Protein AF-0000000075184780 (afdb_homodimer)

Solvent-accessible surface area (backbone atoms only — not comparable to full-atom values): 13610 Å² total; per-residue (Å²): 100,58,64,62,33,75,30,38,18,46,69,30,34,37,64,85,72,44,76,43,52,29,35,47,16,46,56,30,36,34,26,33,31,10,42,66,50,37,52,75,63,69,53,70,56,42,62,86,47,61,51,78,43,72,46,72,62,62,47,76,45,63,36,59,11,31,25,68,64,43,41,35,36,48,92,92,40,76,44,53,41,35,32,33,25,22,79,58,39,51,88,39,34,40,41,6,28,26,53,33,27,58,19,38,23,36,39,40,33,33,76,86,66,52,39,36,36,32,38,35,35,81,85,80,66,49,70,47,80,42,76,48,42,82,39,133,98,56,67,61,33,76,30,40,18,46,69,29,34,36,64,86,73,44,74,42,51,29,34,47,16,45,57,29,35,34,26,36,32,10,42,66,50,36,52,74,62,69,54,70,57,42,62,85,48,62,52,79,44,70,46,72,62,61,47,75,46,64,35,57,11,32,25,70,65,42,43,34,35,50,93,92,40,74,45,53,40,35,32,33,26,24,78,59,38,51,88,39,34,40,41,6,27,26,54,34,28,57,21,38,23,34,38,41,32,32,75,87,65,51,42,38,38,32,38,36,34,79,86,79,68,49,72,46,79,41,76,47,42,82,40,133

Organism: Armillaria gallica (NCBI:txid47427)

Structure (mmCIF, N/CA/C/O backbone):
data_AF-0000000075184780-model_v1
#
loop_
_entity.id
_entity.type
_entity.pdbx_description
1 polymer 'Aspartic peptidase DDI1-type domain-containing protein'
#
loop_
_atom_site.group_PDB
_atom_site.id
_atom_site.type_symbol
_atom_site.label_atom_id
_atom_site.label_alt_id
_atom_site.label_comp_id
_atom_site.label_asym_id
_atom_site.label_entity_id
_atom_site.label_seq_id
_atom_site.pdbx_PDB_ins_code
_atom_site.Cartn_x
_atom_site.Cartn_y
_atom_site.Cartn_z
_atom_site.occupancy
_atom_site.B_iso_or_equiv
_atom_site.auth_seq_id
_atom_site.auth_comp_id
_atom_site.auth_asym_id
_atom_site.auth_atom_id
_atom_site.pdbx_PDB_model_num
ATOM 1 N N . ALA A 1 1 ? 0.605 8.547 17.688 1 83.88 1 ALA A N 1
ATOM 2 C CA . ALA A 1 1 ? 0.694 7.594 16.578 1 83.88 1 ALA A CA 1
ATOM 3 C C . ALA A 1 1 ? 2.1 7.012 16.469 1 83.88 1 ALA A C 1
ATOM 5 O O . ALA A 1 1 ? 3.09 7.715 16.688 1 83.88 1 ALA A O 1
ATOM 6 N N . PRO A 1 2 ? 2.162 5.711 16.219 1 92.31 2 PRO A N 1
ATOM 7 C CA . PRO A 1 2 ? 3.502 5.156 16.016 1 92.31 2 PRO A CA 1
ATOM 8 C C . PRO A 1 2 ? 4.223 5.789 14.82 1 92.31 2 PRO A C 1
ATOM 10 O O . PRO A 1 2 ? 3.578 6.305 13.906 1 92.31 2 PRO A O 1
ATOM 1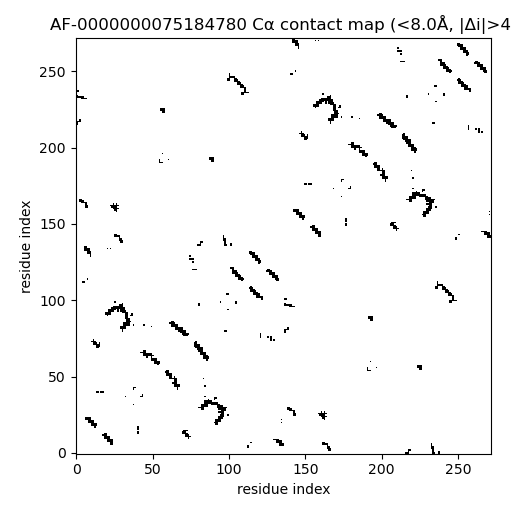3 N N . GLU A 1 3 ? 5.512 5.766 14.859 1 96.38 3 GLU A N 1
ATOM 14 C CA . GLU A 1 3 ? 6.328 6.352 13.797 1 96.38 3 GLU A CA 1
ATOM 15 C C . GLU A 1 3 ? 6.523 5.367 12.648 1 96.38 3 GLU A C 1
ATOM 17 O O . GLU A 1 3 ? 6.785 5.773 11.516 1 96.38 3 GLU A O 1
ATOM 22 N N . SER A 1 4 ? 6.512 4.105 12.992 1 97 4 SER A N 1
ATOM 23 C CA . SER A 1 4 ? 6.699 3.023 12.031 1 97 4 SER A CA 1
ATOM 24 C C . SER A 1 4 ? 5.988 1.753 12.492 1 97 4 SER A C 1
ATOM 26 O O . SER A 1 4 ? 5.941 1.458 13.688 1 97 4 SER A O 1
ATOM 28 N N . VAL A 1 5 ? 5.379 1.132 11.531 1 97.5 5 VAL A N 1
ATOM 29 C CA . VAL A 1 5 ? 4.652 -0.105 11.805 1 97.5 5 VAL A CA 1
ATOM 30 C C . VAL A 1 5 ? 4.977 -1.139 10.727 1 97.5 5 VAL A C 1
ATOM 32 O O . VAL A 1 5 ? 5.137 -0.792 9.555 1 97.5 5 VAL A O 1
ATOM 35 N N . LEU A 1 6 ? 5.02 -2.418 11.141 1 96.88 6 LEU A N 1
ATOM 36 C CA . LEU A 1 6 ? 5.328 -3.49 10.203 1 96.88 6 LEU A CA 1
ATOM 37 C C . LEU A 1 6 ? 4.258 -3.592 9.125 1 96.88 6 LEU A C 1
ATOM 39 O O . LEU A 1 6 ? 3.068 -3.445 9.406 1 96.88 6 LEU A O 1
ATOM 43 N N . ILE A 1 7 ? 4.73 -3.934 7.969 1 97.69 7 ILE A N 1
ATOM 44 C CA . ILE A 1 7 ? 3.801 -4.242 6.887 1 97.69 7 ILE A CA 1
ATOM 45 C C . ILE A 1 7 ? 3.244 -5.652 7.066 1 97.69 7 ILE A C 1
ATOM 47 O O . ILE A 1 7 ? 3.678 -6.387 7.957 1 97.69 7 ILE A O 1
ATOM 51 N N . ARG A 1 8 ? 2.301 -5.977 6.234 1 98.75 8 ARG A N 1
ATOM 52 C CA . ARG A 1 8 ? 1.602 -7.246 6.414 1 98.75 8 ARG A CA 1
ATOM 53 C C . ARG A 1 8 ? 1.694 -8.102 5.16 1 98.75 8 ARG A C 1
ATOM 55 O O . ARG A 1 8 ? 1.808 -7.578 4.051 1 98.75 8 ARG A O 1
ATOM 62 N N . ALA A 1 9 ? 1.604 -9.398 5.383 1 98.69 9 ALA A N 1
ATOM 63 C CA . ALA A 1 9 ? 1.813 -10.336 4.285 1 98.69 9 ALA A CA 1
ATOM 64 C C . ALA A 1 9 ? 0.895 -11.547 4.418 1 98.69 9 ALA A C 1
ATOM 66 O O . ALA A 1 9 ? 0.355 -11.812 5.492 1 98.69 9 ALA A O 1
ATOM 67 N N . ILE A 1 10 ? 0.712 -12.164 3.285 1 98.69 10 ILE A N 1
ATOM 68 C CA . ILE A 1 10 ? 0.151 -13.508 3.232 1 98.69 10 ILE A CA 1
ATOM 69 C C . ILE A 1 10 ? 1.113 -14.445 2.5 1 98.69 10 ILE A C 1
ATOM 71 O O . ILE A 1 10 ? 2.068 -13.984 1.868 1 98.69 10 ILE A O 1
ATOM 75 N N . HIS A 1 11 ? 0.86 -15.773 2.678 1 98.38 11 HIS A N 1
ATOM 76 C CA . HIS A 1 11 ? 1.774 -16.766 2.117 1 98.38 11 HIS A CA 1
ATOM 77 C C . HIS A 1 11 ? 1.034 -17.75 1.229 1 98.38 11 HIS A C 1
ATOM 79 O O . HIS A 1 11 ? 0.829 -18.906 1.614 1 98.38 11 HIS A O 1
ATOM 85 N N . PRO A 1 12 ? 0.752 -17.375 0.07 1 98.5 12 PRO A N 1
ATOM 86 C CA . PRO A 1 12 ? 0.127 -18.312 -0.866 1 98.5 12 PRO A CA 1
ATOM 87 C C . PRO A 1 12 ? 1.116 -19.328 -1.436 1 98.5 12 PRO A C 1
ATOM 89 O O . PRO A 1 12 ? 2.33 -19.141 -1.318 1 98.5 12 PRO A O 1
ATOM 92 N N . ILE A 1 13 ? 0.525 -20.406 -2.008 1 98.38 13 ILE A N 1
ATOM 93 C CA . ILE A 1 13 ? 1.297 -21.266 -2.891 1 98.38 13 ILE A CA 1
ATOM 94 C C . ILE A 1 13 ? 1.252 -20.719 -4.316 1 98.38 13 ILE A C 1
ATOM 96 O O . ILE A 1 13 ? 0.172 -20.5 -4.867 1 98.38 13 ILE A O 1
ATOM 100 N N . VAL A 1 14 ? 2.436 -20.516 -4.867 1 98.62 14 VAL A N 1
ATOM 101 C CA . VAL A 1 14 ? 2.531 -19.922 -6.195 1 98.62 14 VAL A CA 1
ATOM 102 C C . VAL A 1 14 ? 2.975 -20.984 -7.207 1 98.62 14 VAL A C 1
ATOM 104 O O . VAL A 1 14 ? 3.924 -21.719 -6.957 1 98.62 14 VAL A O 1
ATOM 107 N N . ASN A 1 15 ? 2.266 -20.984 -8.305 1 97.81 15 ASN A N 1
ATOM 108 C CA . ASN A 1 15 ? 2.545 -21.906 -9.391 1 97.81 15 ASN A CA 1
ATOM 109 C C . ASN A 1 15 ? 2.588 -23.359 -8.898 1 97.81 15 ASN A C 1
ATOM 111 O O . ASN A 1 15 ? 3.404 -24.156 -9.375 1 97.81 15 ASN A O 1
ATOM 115 N N . ASP A 1 16 ? 1.825 -23.625 -7.953 1 94.69 16 ASP A N 1
ATOM 116 C CA . ASP A 1 16 ? 1.697 -24.969 -7.383 1 94.69 16 ASP A CA 1
ATOM 117 C C . ASP A 1 16 ? 3.047 -25.484 -6.895 1 94.69 16 ASP A C 1
ATOM 119 O O . ASP A 1 16 ? 3.332 -26.672 -7 1 94.69 16 ASP A O 1
ATOM 123 N N . GLN A 1 17 ? 3.934 -24.656 -6.473 1 91.69 17 GLN A N 1
ATOM 124 C CA . GLN A 1 17 ? 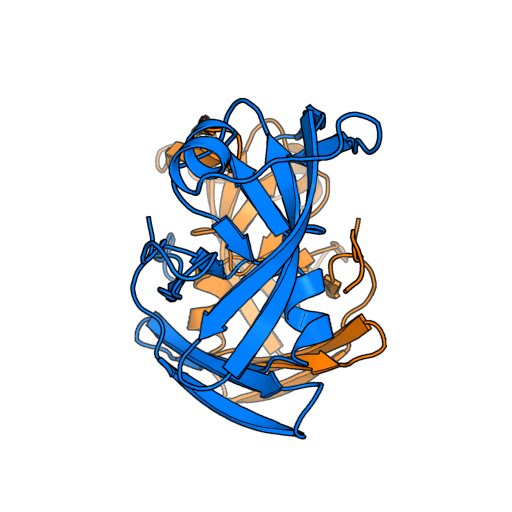5.281 -25.109 -6.145 1 91.69 17 GLN A CA 1
ATOM 125 C C . GLN A 1 17 ? 5.703 -24.625 -4.758 1 91.69 17 GLN A C 1
ATOM 127 O O . GLN A 1 17 ? 5.93 -25.422 -3.854 1 91.69 17 GLN A O 1
ATOM 132 N N . PHE A 1 18 ? 5.828 -23.312 -4.562 1 94.94 18 PHE A N 1
ATOM 133 C CA . PHE A 1 18 ? 6.438 -22.781 -3.346 1 94.94 18 PHE A CA 1
ATOM 134 C C . PHE A 1 18 ? 5.496 -21.812 -2.641 1 94.94 18 PHE A C 1
ATOM 136 O O . PHE A 1 18 ? 4.711 -21.125 -3.291 1 94.94 18 PHE A O 1
ATOM 143 N N . LYS A 1 19 ? 5.605 -21.891 -1.359 1 97.25 19 LYS A N 1
ATOM 144 C CA . LYS A 1 19 ? 5.027 -20.812 -0.561 1 97.25 19 LYS A CA 1
ATOM 145 C C . LYS A 1 19 ? 5.883 -19.547 -0.642 1 97.25 19 LYS A C 1
ATOM 147 O O . LYS A 1 19 ? 7.078 -19.578 -0.357 1 97.25 19 LYS A O 1
ATOM 152 N N . VAL A 1 20 ? 5.324 -18.438 -1.111 1 98 20 VAL A N 1
ATOM 153 C CA . VAL A 1 20 ? 6.051 -17.188 -1.291 1 98 20 VAL A CA 1
ATOM 154 C C . VAL A 1 20 ? 5.422 -16.094 -0.429 1 98 20 VAL A C 1
ATOM 156 O O . VAL A 1 20 ? 4.195 -16.016 -0.317 1 98 20 VAL A O 1
ATOM 159 N N . GLU A 1 21 ? 6.23 -15.32 0.221 1 98.12 21 GLU A N 1
ATOM 160 C CA . GLU A 1 21 ? 5.699 -14.172 0.941 1 98.12 21 GLU A CA 1
ATOM 161 C C . GLU A 1 21 ? 5.168 -13.109 -0.024 1 98.12 21 GLU A C 1
ATOM 163 O O . GLU A 1 21 ? 5.891 -12.664 -0.915 1 98.12 21 GLU A O 1
ATOM 168 N N . CYS A 1 22 ? 3.947 -12.742 0.185 1 98.69 22 CYS A N 1
ATOM 169 C CA . CYS A 1 22 ? 3.314 -11.695 -0.602 1 98.69 22 CYS A CA 1
ATOM 170 C C . CYS A 1 22 ? 2.914 -10.516 0.282 1 98.69 22 CYS A C 1
ATOM 172 O O . CYS A 1 22 ? 2.143 -10.68 1.229 1 98.69 22 CYS A O 1
ATOM 174 N N . ILE A 1 23 ? 3.395 -9.375 -0.068 1 98.38 23 ILE A N 1
ATOM 175 C CA . ILE A 1 23 ? 3.129 -8.164 0.702 1 98.38 23 ILE A CA 1
ATOM 176 C C . ILE A 1 23 ? 1.847 -7.508 0.198 1 98.38 23 ILE A C 1
ATOM 178 O O . ILE A 1 23 ? 1.666 -7.328 -1.009 1 98.38 23 ILE A O 1
ATOM 182 N N . ILE A 1 24 ? 0.959 -7.172 1.121 1 98.56 24 ILE A N 1
ATOM 183 C CA . ILE A 1 24 ? -0.231 -6.402 0.777 1 98.56 24 ILE A CA 1
ATOM 184 C C . ILE A 1 24 ? 0.151 -4.945 0.524 1 98.56 24 ILE A C 1
ATOM 186 O O . ILE A 1 24 ? 0.66 -4.266 1.418 1 98.56 24 ILE A O 1
ATOM 190 N N . ASP A 1 25 ? -0.119 -4.488 -0.692 1 97.62 25 ASP A N 1
ATOM 191 C CA . ASP A 1 25 ? 0.377 -3.164 -1.051 1 97.62 25 ASP A CA 1
ATOM 192 C C . ASP A 1 25 ? -0.635 -2.412 -1.912 1 97.62 25 ASP A C 1
ATOM 194 O O . ASP A 1 25 ? -0.52 -2.391 -3.139 1 97.62 25 ASP A O 1
ATOM 198 N N . SER A 1 26 ? -1.463 -1.609 -1.271 1 97.5 26 SER A N 1
ATOM 199 C CA . SER A 1 26 ? -2.447 -0.826 -2.01 1 97.5 26 SER A CA 1
ATOM 200 C C . SER A 1 26 ? -1.804 0.389 -2.67 1 97.5 26 SER A C 1
ATOM 202 O O . SER A 1 26 ? -2.438 1.072 -3.477 1 97.5 26 SER A O 1
ATOM 204 N N . GLY A 1 27 ? -0.574 0.654 -2.418 1 96.88 27 GLY A N 1
ATOM 205 C CA . GLY A 1 27 ? 0.138 1.763 -3.033 1 96.88 27 GLY A CA 1
ATOM 206 C C . GLY A 1 27 ? 0.819 1.387 -4.336 1 96.88 27 GLY A C 1
ATOM 207 O O . GLY A 1 27 ? 1.437 2.232 -4.984 1 96.88 27 GLY A O 1
ATOM 208 N N . SER A 1 28 ? 0.719 0.211 -4.691 1 96.88 28 SER A N 1
ATOM 209 C CA . SER A 1 28 ? 1.319 -0.247 -5.938 1 96.88 28 SER A CA 1
ATOM 210 C C . SER A 1 28 ? 0.268 -0.403 -7.031 1 96.88 28 SER A C 1
ATOM 212 O O . SER A 1 28 ? -0.74 -1.086 -6.84 1 96.88 28 SER A O 1
ATOM 214 N N . GLN A 1 29 ? 0.588 0.127 -8.172 1 97.56 29 GLN A N 1
ATOM 215 C CA . GLN A 1 29 ? -0.307 0.059 -9.32 1 97.56 29 GLN A CA 1
ATOM 216 C C . GLN A 1 29 ? -0.268 -1.321 -9.969 1 97.56 29 GLN A C 1
ATOM 218 O O . GLN A 1 29 ? -1.07 -1.62 -10.852 1 97.56 29 GLN A O 1
ATOM 223 N N . ILE A 1 30 ? 0.648 -2.127 -9.57 1 98.12 30 ILE A N 1
ATOM 224 C CA . ILE A 1 30 ? 0.884 -3.406 -10.234 1 98.12 30 ILE A CA 1
ATOM 225 C C . ILE A 1 30 ? 1.113 -4.496 -9.188 1 98.12 30 ILE A C 1
ATOM 227 O O . ILE A 1 30 ? 1.284 -4.199 -8.008 1 98.12 30 ILE A O 1
ATOM 231 N N . VAL A 1 31 ? 1.038 -5.734 -9.633 1 98.56 31 VAL A N 1
ATOM 232 C CA . VAL A 1 31 ? 1.639 -6.867 -8.938 1 98.56 31 VAL A CA 1
ATOM 233 C C . VAL A 1 31 ? 3.033 -7.137 -9.492 1 98.56 31 VAL A C 1
ATOM 235 O O . VAL A 1 31 ? 3.236 -7.125 -10.711 1 98.56 31 VAL A O 1
ATOM 238 N N . SER A 1 32 ? 3.994 -7.371 -8.609 1 98.38 32 SER A N 1
ATOM 239 C CA . SER A 1 32 ? 5.355 -7.465 -9.117 1 98.38 32 SER A CA 1
ATOM 240 C C . SER A 1 32 ? 6.188 -8.453 -8.305 1 98.38 32 SER A C 1
ATOM 242 O O . SER A 1 32 ? 5.836 -8.773 -7.168 1 98.38 32 SER A O 1
ATOM 244 N N . MET A 1 33 ? 7.207 -8.898 -8.938 1 98.38 33 MET A N 1
ATOM 245 C CA . MET A 1 33 ? 8.211 -9.75 -8.297 1 98.38 33 MET A CA 1
ATOM 246 C C . MET A 1 33 ? 9.578 -9.547 -8.922 1 98.38 33 MET A C 1
ATOM 248 O O . MET A 1 33 ? 9.695 -8.961 -10 1 98.38 33 MET A O 1
ATOM 252 N N . SER A 1 34 ? 10.555 -10.094 -8.211 1 97.81 34 SER A N 1
ATOM 253 C CA . SER A 1 34 ? 11.906 -10.047 -8.758 1 97.81 34 SER A CA 1
ATOM 254 C C . SER A 1 34 ? 12.125 -11.125 -9.812 1 97.81 34 SER A C 1
ATOM 256 O O . SER A 1 34 ? 11.43 -12.141 -9.812 1 97.81 34 SER A O 1
ATOM 258 N N . GLU A 1 35 ? 13.133 -10.875 -10.656 1 98.06 35 GLU A N 1
ATOM 259 C CA . GLU A 1 35 ? 13.523 -11.898 -11.625 1 98.06 35 GLU A CA 1
ATOM 260 C C . GLU A 1 35 ? 13.984 -13.172 -10.93 1 98.06 35 GLU A C 1
ATOM 262 O O . GLU A 1 35 ? 13.695 -14.281 -11.406 1 98.06 35 GLU A O 1
ATOM 267 N N . ALA A 1 36 ? 14.703 -13.008 -9.828 1 97.31 36 ALA A N 1
ATOM 268 C CA . ALA A 1 36 ? 15.156 -14.164 -9.062 1 97.31 36 ALA A CA 1
ATOM 269 C C . ALA A 1 36 ? 13.977 -15.008 -8.586 1 97.31 36 ALA A C 1
ATOM 271 O O . ALA A 1 36 ? 13.992 -16.234 -8.719 1 97.31 36 ALA A O 1
ATOM 272 N N . THR A 1 37 ? 12.984 -14.391 -8.062 1 97.19 37 THR A N 1
ATOM 273 C CA . THR A 1 37 ? 11.781 -15.086 -7.621 1 97.19 37 THR A CA 1
ATOM 274 C C . THR A 1 37 ? 11.078 -15.766 -8.797 1 97.19 37 THR A C 1
ATOM 276 O O . THR A 1 37 ? 10.648 -16.906 -8.695 1 97.19 37 THR A O 1
ATOM 279 N N . CYS A 1 38 ? 10.984 -15.062 -9.906 1 98.19 38 CYS A N 1
ATOM 280 C CA . CYS A 1 38 ? 10.383 -15.609 -11.117 1 98.19 38 CYS A CA 1
ATOM 281 C C . CYS A 1 38 ? 11.078 -16.891 -11.547 1 98.19 38 CYS A C 1
ATOM 283 O O . CYS A 1 38 ? 10.422 -17.891 -11.852 1 98.19 38 CYS A O 1
ATOM 285 N N . HIS A 1 39 ? 12.352 -16.844 -11.523 1 97.38 39 HIS A N 1
ATOM 286 C CA . HIS A 1 39 ? 13.148 -18 -11.898 1 97.38 39 HIS A CA 1
ATOM 287 C C . HIS A 1 39 ? 12.961 -19.141 -10.906 1 97.38 39 HIS A C 1
ATOM 289 O O . HIS A 1 39 ? 12.82 -20.297 -11.305 1 97.38 39 HIS A O 1
ATOM 295 N N . GLN A 1 40 ? 13.023 -18.828 -9.688 1 97 40 GLN A N 1
ATOM 296 C CA . GLN A 1 40 ? 12.844 -19.844 -8.648 1 97 40 GLN A CA 1
ATOM 297 C C . GLN A 1 40 ? 11.508 -20.562 -8.805 1 97 40 GLN A C 1
ATOM 299 O O . GLN A 1 40 ? 11.406 -21.766 -8.531 1 97 40 GLN A O 1
ATOM 304 N N . LEU A 1 41 ? 10.531 -19.844 -9.266 1 97.5 41 LEU A N 1
ATOM 305 C CA . LEU A 1 41 ? 9.18 -20.391 -9.406 1 97.5 41 LEU A CA 1
ATOM 306 C C . LEU A 1 41 ? 9.039 -21.141 -10.734 1 97.5 41 LEU A C 1
ATOM 308 O O . LEU A 1 41 ? 7.992 -21.719 -11.008 1 97.5 41 LEU A O 1
ATOM 312 N N . GLY A 1 42 ? 10.016 -21.031 -11.57 1 97.44 42 GLY A N 1
ATOM 313 C CA . GLY A 1 42 ? 9.969 -21.703 -12.859 1 97.44 42 GLY A CA 1
ATOM 314 C C . GLY A 1 42 ? 9.023 -21.031 -13.844 1 97.44 42 GLY A C 1
ATOM 315 O O . GLY A 1 42 ? 8.391 -21.703 -14.664 1 97.44 42 GLY A O 1
ATOM 316 N N . LEU A 1 43 ? 8.906 -19.797 -13.758 1 98.12 43 LEU A N 1
ATOM 317 C CA . LEU A 1 43 ? 7.992 -19.062 -14.617 1 98.12 43 LEU A CA 1
ATOM 318 C C . LEU A 1 43 ? 8.742 -18.422 -15.781 1 98.12 43 LEU A C 1
ATOM 320 O O . LEU A 1 43 ? 9.914 -18.078 -15.648 1 98.12 43 LEU A O 1
ATOM 324 N N . ASP A 1 44 ? 8.062 -18.312 -16.875 1 98.19 44 ASP A N 1
ATOM 325 C CA . ASP A 1 44 ? 8.5 -17.453 -17.969 1 98.19 44 ASP A CA 1
ATOM 326 C C . ASP A 1 44 ? 7.734 -16.125 -17.953 1 98.19 44 ASP A C 1
ATOM 328 O O . ASP A 1 44 ? 6.715 -16 -17.266 1 98.19 44 ASP A O 1
ATOM 332 N N . TYR A 1 45 ? 8.289 -15.203 -18.625 1 98.44 45 TYR A N 1
ATOM 333 C CA . TYR A 1 45 ? 7.57 -13.938 -18.75 1 98.44 45 TYR A CA 1
ATOM 334 C C . TYR A 1 45 ? 7.762 -13.336 -20.125 1 98.44 45 TYR A C 1
ATOM 336 O O . TYR A 1 45 ? 8.781 -13.578 -20.781 1 98.44 45 TYR A O 1
ATOM 344 N N . ASP A 1 46 ? 6.75 -12.68 -20.578 1 98.56 46 ASP A N 1
ATOM 345 C CA . ASP A 1 46 ? 6.719 -11.992 -21.875 1 98.56 46 ASP A CA 1
ATOM 346 C C . ASP A 1 46 ? 7.578 -10.727 -21.844 1 98.56 46 ASP A C 1
ATOM 348 O O . ASP A 1 46 ? 7.152 -9.695 -21.328 1 98.56 46 ASP A O 1
ATOM 352 N N . ARG A 1 47 ? 8.68 -10.742 -22.547 1 98.25 47 ARG A N 1
ATOM 353 C CA . ARG A 1 47 ? 9.633 -9.641 -22.516 1 98.25 47 ARG A CA 1
ATOM 354 C C . ARG A 1 47 ? 9.156 -8.484 -23.391 1 98.25 47 ARG A C 1
ATOM 356 O O . ARG A 1 47 ? 9.68 -7.371 -23.281 1 98.25 47 ARG A O 1
ATOM 363 N N . ALA A 1 48 ? 8.141 -8.719 -24.141 1 98.25 48 ALA A N 1
ATOM 364 C CA . ALA A 1 48 ? 7.621 -7.672 -25.016 1 98.25 48 ALA A CA 1
ATOM 365 C C . ALA A 1 48 ? 6.695 -6.73 -24.25 1 98.25 48 ALA A C 1
ATOM 367 O O . ALA A 1 48 ? 6.402 -5.625 -24.719 1 98.25 48 ALA A O 1
ATOM 368 N N . THR A 1 49 ? 6.234 -7.098 -23.156 1 98.19 49 THR A N 1
ATOM 369 C CA . THR A 1 49 ? 5.324 -6.289 -22.344 1 98.19 49 THR A CA 1
ATOM 370 C C . THR A 1 49 ? 6.043 -5.715 -21.125 1 98.19 49 THR A C 1
ATOM 372 O O . THR A 1 49 ? 6.191 -6.398 -20.109 1 98.19 49 THR A O 1
ATOM 375 N N . THR A 1 50 ? 6.414 -4.473 -21.25 1 98.25 50 THR A N 1
ATOM 376 C CA . THR A 1 50 ? 7.133 -3.805 -20.172 1 98.25 50 THR A CA 1
ATOM 377 C C . THR A 1 50 ? 6.359 -2.584 -19.688 1 98.25 50 THR A C 1
ATOM 379 O O . THR A 1 50 ? 5.406 -2.145 -20.328 1 98.25 50 THR A O 1
ATOM 382 N N . ILE A 1 51 ? 6.73 -2.145 -18.484 1 97.69 51 ILE A N 1
ATOM 383 C CA . ILE A 1 51 ? 6.145 -0.94 -17.906 1 97.69 51 ILE A CA 1
ATOM 384 C C . ILE A 1 51 ? 7.207 -0.175 -17.125 1 97.69 51 ILE A C 1
ATOM 386 O O . ILE A 1 51 ? 8.172 -0.767 -16.641 1 97.69 51 ILE A O 1
ATOM 390 N N . GLU A 1 52 ? 6.988 1.143 -17.078 1 96.25 52 GLU A N 1
ATOM 391 C CA . GLU A 1 52 ? 7.789 1.997 -16.203 1 96.25 52 GLU A CA 1
ATOM 392 C C . GLU A 1 52 ? 7.008 2.398 -14.961 1 96.25 52 GLU A C 1
ATOM 394 O O . GLU A 1 52 ? 5.867 2.865 -15.055 1 96.25 52 GLU A O 1
ATOM 399 N N . MET A 1 53 ? 7.648 2.189 -13.828 1 93.62 53 MET A N 1
ATOM 400 C CA . MET A 1 53 ? 7.023 2.541 -12.562 1 93.62 53 MET A CA 1
ATOM 401 C C . MET A 1 53 ? 7.867 3.553 -11.797 1 93.62 53 MET A C 1
ATOM 403 O O . MET A 1 53 ? 9.102 3.469 -11.797 1 93.62 53 MET A O 1
ATOM 407 N N . GLN A 1 54 ? 7.164 4.457 -11.219 1 90.88 54 GLN A N 1
ATOM 408 C CA . GLN A 1 54 ? 7.824 5.418 -10.344 1 90.88 54 GLN A CA 1
ATOM 409 C C . GLN A 1 54 ? 7.668 5.02 -8.875 1 90.88 54 GLN A C 1
ATOM 411 O O . GLN A 1 54 ? 6.551 4.863 -8.383 1 90.88 54 GLN A O 1
ATOM 416 N N . ALA A 1 55 ? 8.773 4.887 -8.25 1 89.75 55 ALA A N 1
ATOM 417 C CA . ALA A 1 55 ? 8.781 4.551 -6.824 1 89.75 55 ALA A CA 1
ATOM 418 C C . ALA A 1 55 ? 8.508 5.781 -5.969 1 89.75 55 ALA A C 1
ATOM 420 O O . ALA A 1 55 ? 8.492 6.906 -6.473 1 89.75 55 ALA A O 1
ATOM 421 N N . ALA A 1 56 ? 8.305 5.574 -4.719 1 86.62 56 ALA A N 1
ATOM 422 C CA . ALA A 1 56 ? 8.039 6.648 -3.768 1 86.62 56 ALA A CA 1
ATOM 423 C C . ALA A 1 56 ? 9.203 7.625 -3.701 1 86.62 56 ALA A C 1
ATOM 425 O O . ALA A 1 56 ? 9.016 8.805 -3.41 1 86.62 56 ALA A O 1
ATOM 426 N N . ASN A 1 57 ? 10.398 7.078 -4.012 1 86 57 ASN A N 1
ATOM 427 C CA . ASN A 1 57 ? 11.57 7.938 -3.967 1 86 57 ASN A CA 1
ATOM 428 C C . ASN A 1 57 ? 11.828 8.602 -5.316 1 86 57 ASN A C 1
ATOM 430 O O . ASN A 1 57 ? 12.93 9.094 -5.57 1 86 57 ASN A O 1
ATOM 434 N N . ASN A 1 58 ? 10.93 8.453 -6.219 1 88.19 58 ASN A N 1
ATOM 435 C CA . ASN A 1 58 ? 10.906 9.133 -7.508 1 88.19 58 ASN A CA 1
ATOM 436 C C . ASN A 1 58 ? 11.852 8.469 -8.508 1 88.19 58 ASN A C 1
ATOM 438 O O . ASN A 1 58 ? 12.117 9.016 -9.578 1 88.19 58 ASN A O 1
ATOM 442 N N . THR A 1 59 ? 12.32 7.355 -8.148 1 88.81 59 THR A N 1
ATOM 443 C CA . THR A 1 59 ? 13.078 6.59 -9.133 1 88.81 59 THR A CA 1
ATOM 444 C C . THR A 1 59 ? 12.148 5.879 -10.102 1 88.81 59 THR A C 1
ATOM 446 O O . THR A 1 59 ? 11.062 5.43 -9.719 1 88.81 59 THR A O 1
ATOM 449 N N . ILE A 1 60 ? 12.602 5.855 -11.312 1 92.12 60 ILE A N 1
ATOM 450 C CA . ILE A 1 60 ? 11.82 5.168 -12.336 1 92.12 60 ILE A CA 1
ATOM 451 C C . ILE A 1 60 ? 12.453 3.814 -12.648 1 92.12 60 ILE A C 1
ATOM 453 O O . ILE A 1 60 ? 13.656 3.734 -12.922 1 92.12 60 ILE A O 1
ATOM 457 N N . ASN A 1 61 ? 11.664 2.812 -12.555 1 93.5 61 ASN A N 1
ATOM 458 C CA . ASN A 1 61 ? 12.109 1.456 -12.844 1 93.5 61 ASN A CA 1
ATOM 459 C C . ASN A 1 61 ? 11.297 0.828 -13.977 1 93.5 61 ASN A C 1
ATOM 461 O O . ASN A 1 61 ? 10.07 0.967 -14.008 1 93.5 61 ASN A O 1
ATOM 465 N N . ARG A 1 62 ? 12 0.206 -14.906 1 96.62 62 ARG A N 1
ATOM 466 C CA . ARG A 1 62 ? 11.336 -0.499 -16 1 96.62 62 ARG A CA 1
ATOM 467 C C . ARG A 1 62 ? 11.289 -2 -15.734 1 96.62 62 ARG A C 1
ATOM 469 O O . ARG A 1 62 ? 12.297 -2.594 -15.328 1 96.62 62 ARG A O 1
ATOM 476 N N . SER A 1 63 ? 10.156 -2.605 -15.938 1 98.06 63 SER A N 1
ATOM 477 C CA . SER A 1 63 ? 10.062 -4.051 -15.766 1 98.06 63 SER A CA 1
ATOM 478 C C . SER A 1 63 ? 10.781 -4.789 -16.891 1 98.06 63 SER A C 1
ATOM 480 O O . SER A 1 63 ? 10.984 -4.238 -17.969 1 98.06 63 SER A O 1
ATOM 482 N N . LEU A 1 64 ? 11.18 -6.023 -16.641 1 98.56 64 LEU A N 1
ATOM 483 C CA . LEU A 1 64 ? 11.773 -6.906 -17.641 1 98.56 64 LEU A CA 1
ATOM 484 C C . LEU A 1 64 ? 10.695 -7.512 -18.531 1 98.56 64 LEU A C 1
ATOM 486 O O . LEU A 1 64 ? 10.984 -7.91 -19.672 1 98.56 64 LEU A O 1
ATOM 490 N N . GLY A 1 65 ? 9.508 -7.621 -17.953 1 98.75 65 GLY A N 1
ATOM 491 C CA . GLY A 1 65 ? 8.398 -8.234 -18.672 1 98.75 65 GLY A CA 1
ATOM 492 C C . GLY A 1 65 ? 7.242 -8.617 -17.781 1 98.75 65 GLY A C 1
ATOM 493 O O . GLY A 1 65 ? 7.16 -8.156 -16.641 1 98.75 65 GLY A O 1
ATOM 494 N N . LEU A 1 66 ? 6.316 -9.367 -18.406 1 98.88 66 LEU A N 1
ATOM 495 C CA . LEU A 1 66 ? 5.074 -9.719 -17.719 1 98.88 66 LEU A CA 1
ATOM 496 C C . LEU A 1 66 ? 4.883 -11.234 -17.672 1 98.88 66 LEU A C 1
ATOM 498 O O . LEU A 1 66 ? 4.82 -11.883 -18.719 1 98.88 66 LEU A O 1
ATOM 502 N N . ALA A 1 67 ? 4.918 -11.812 -16.438 1 98.75 67 ALA A N 1
ATOM 503 C CA . ALA A 1 67 ? 4.457 -13.188 -16.25 1 98.75 67 ALA A CA 1
ATOM 504 C C . ALA A 1 67 ? 2.934 -13.266 -16.25 1 98.75 67 ALA A C 1
ATOM 506 O O . ALA A 1 67 ? 2.275 -12.664 -15.398 1 98.75 67 ALA A O 1
ATOM 507 N N . ARG A 1 68 ? 2.396 -14 -17.188 1 98.44 68 ARG A N 1
ATOM 508 C CA . ARG A 1 68 ? 0.956 -13.961 -17.406 1 98.44 68 ARG A CA 1
ATOM 509 C C . ARG A 1 68 ? 0.257 -15.117 -16.703 1 98.44 68 ARG A C 1
ATOM 511 O O . ARG A 1 68 ? 0.775 -16.234 -16.672 1 98.44 68 ARG A O 1
ATOM 518 N N . ASP A 1 69 ? -0.883 -14.812 -16.094 1 98 69 ASP A N 1
ATOM 519 C CA . ASP A 1 69 ? -1.814 -15.797 -15.539 1 98 69 ASP A CA 1
ATOM 520 C C . ASP A 1 69 ? -1.114 -16.719 -14.547 1 98 69 ASP A C 1
ATOM 522 O O . ASP A 1 69 ? -1.228 -17.953 -14.648 1 98 69 ASP A O 1
ATOM 526 N N . VAL A 1 70 ? -0.38 -16.156 -13.641 1 98.44 70 VAL A N 1
ATOM 527 C CA . VAL A 1 70 ? 0.329 -16.938 -12.625 1 98.44 70 VAL A CA 1
ATOM 528 C C . VAL A 1 70 ? -0.649 -17.375 -11.539 1 98.44 70 VAL A C 1
ATOM 530 O O . VAL A 1 70 ? -1.313 -16.547 -10.914 1 98.44 70 VAL A O 1
ATOM 533 N N . PRO A 1 71 ? -0.776 -18.625 -11.258 1 98.06 71 PRO A N 1
ATOM 534 C CA . PRO A 1 71 ? -1.71 -19.109 -10.234 1 98.06 71 PRO A CA 1
ATOM 535 C C . PRO A 1 71 ? -1.193 -18.891 -8.812 1 98.06 71 PRO A C 1
ATOM 537 O O . PRO A 1 71 ? -0.042 -19.219 -8.516 1 98.06 71 PRO A O 1
ATOM 540 N N . LEU A 1 72 ? -1.963 -18.344 -8.023 1 98.25 72 LEU A N 1
ATOM 541 C CA . LEU A 1 72 ? -1.746 -18.203 -6.586 1 98.25 72 LEU A CA 1
ATOM 542 C C . LEU A 1 72 ? -2.867 -18.875 -5.801 1 98.25 72 LEU A C 1
ATOM 544 O O . LEU A 1 72 ? -4.039 -18.516 -5.949 1 98.25 72 LEU A O 1
ATOM 548 N N . LEU A 1 73 ? -2.52 -19.797 -4.961 1 98.06 73 LEU A N 1
ATOM 549 C CA . LEU A 1 73 ? -3.484 -20.453 -4.086 1 98.06 73 LEU A CA 1
ATOM 550 C C . LEU A 1 73 ? -3.482 -19.812 -2.699 1 98.06 73 LEU A C 1
ATOM 552 O O . LEU A 1 73 ? -2.498 -19.922 -1.963 1 98.06 73 LEU A O 1
ATOM 556 N N . ILE A 1 74 ? -4.512 -19.219 -2.357 1 97.62 74 ILE A N 1
ATOM 557 C CA . ILE A 1 74 ? -4.738 -18.578 -1.062 1 97.62 74 ILE A CA 1
ATOM 558 C C . ILE A 1 74 ? -5.91 -19.266 -0.355 1 97.62 74 ILE A C 1
ATOM 560 O O . ILE A 1 74 ? -7.066 -19.062 -0.73 1 97.62 74 ILE A O 1
ATOM 564 N N . GLY A 1 75 ? -5.57 -19.969 0.733 1 92.56 75 GLY A N 1
ATOM 565 C CA . GLY A 1 75 ? -6.617 -20.828 1.263 1 92.56 75 GLY A CA 1
ATOM 566 C C . GLY A 1 75 ? -7.137 -21.828 0.249 1 92.56 75 GLY A C 1
ATOM 567 O O . GLY A 1 75 ? -6.387 -22.688 -0.222 1 92.56 75 GLY A O 1
ATOM 568 N N . ASP A 1 76 ? -8.43 -21.656 -0.119 1 93.19 76 ASP A N 1
ATOM 569 C CA . ASP A 1 76 ? -9.016 -22.562 -1.101 1 93.19 76 ASP A CA 1
ATOM 570 C C . ASP A 1 76 ? -9.367 -21.828 -2.391 1 93.19 76 ASP A C 1
ATOM 572 O O . ASP A 1 76 ? -10.141 -22.328 -3.209 1 93.19 76 ASP A O 1
ATOM 576 N N . ILE A 1 77 ? -8.836 -20.688 -2.512 1 97.31 77 ILE A N 1
ATOM 577 C CA . ILE A 1 77 ? -9.094 -19.859 -3.688 1 97.31 77 ILE A CA 1
ATOM 578 C C . ILE A 1 77 ? -7.844 -19.781 -4.555 1 97.31 77 ILE A C 1
ATOM 580 O O . ILE A 1 77 ? -6.754 -19.5 -4.059 1 97.31 77 ILE A O 1
ATOM 584 N N . THR A 1 78 ? -8.008 -20.109 -5.797 1 97.25 78 THR A N 1
ATOM 585 C CA . THR A 1 78 ? -6.922 -19.922 -6.746 1 97.25 78 THR A CA 1
ATOM 586 C C . THR A 1 78 ? -7.164 -18.703 -7.621 1 97.25 78 THR A C 1
ATOM 588 O O . THR A 1 78 ? -8.195 -18.609 -8.297 1 97.25 78 THR A O 1
ATOM 591 N N . LEU A 1 79 ? -6.238 -17.812 -7.59 1 97.88 79 LEU A N 1
ATOM 592 C CA . LEU A 1 79 ? -6.254 -16.625 -8.438 1 97.88 79 LEU A CA 1
ATOM 593 C C . LEU A 1 79 ? -5.234 -16.734 -9.562 1 97.88 79 LEU A C 1
ATOM 595 O O . LEU A 1 79 ? -4.242 -17.469 -9.43 1 97.88 79 LEU A O 1
ATOM 599 N N . HIS A 1 80 ? -5.492 -16.047 -10.633 1 97.81 80 HIS A N 1
ATOM 600 C CA . HIS A 1 80 ? -4.531 -15.914 -11.719 1 97.81 80 HIS A CA 1
ATOM 601 C C . HIS A 1 80 ? -4.152 -14.453 -11.945 1 97.81 80 HIS A C 1
ATOM 603 O O . HIS A 1 80 ? -4.953 -13.672 -12.461 1 97.81 80 HIS A O 1
ATOM 609 N N . LEU A 1 81 ? -2.916 -14.148 -11.609 1 98.38 81 LEU A N 1
ATOM 610 C CA . LEU A 1 81 ? -2.492 -12.75 -11.617 1 98.38 81 LEU A CA 1
ATOM 611 C C . LEU A 1 81 ? -1.506 -12.492 -12.75 1 98.38 81 LEU A C 1
ATOM 613 O O . LEU A 1 81 ? -0.807 -13.406 -13.195 1 98.38 81 LEU A O 1
ATOM 617 N N . GLN A 1 82 ? -1.488 -11.273 -13.258 1 98.75 82 GLN A N 1
ATOM 618 C CA . GLN A 1 82 ? -0.44 -10.742 -14.117 1 98.75 82 GLN A CA 1
ATOM 619 C C . GLN A 1 82 ? 0.667 -10.086 -13.289 1 98.75 82 GLN A C 1
ATOM 621 O O . GLN A 1 82 ? 0.432 -9.094 -12.594 1 98.75 82 GLN A O 1
ATOM 626 N N . ILE A 1 83 ? 1.877 -10.664 -13.398 1 98.81 83 ILE A N 1
ATOM 627 C CA . ILE A 1 83 ? 2.922 -10.203 -12.484 1 98.81 83 ILE A CA 1
ATOM 628 C C . ILE A 1 83 ? 4.086 -9.625 -13.281 1 98.81 83 ILE A C 1
ATOM 630 O O . ILE A 1 83 ? 4.734 -10.336 -14.055 1 98.81 83 ILE A O 1
ATOM 634 N N . HIS A 1 84 ? 4.379 -8.375 -13.07 1 98.81 84 HIS A N 1
ATOM 635 C CA . HIS A 1 84 ? 5.531 -7.758 -13.711 1 98.81 84 HIS A CA 1
ATOM 636 C C . HIS A 1 84 ? 6.836 -8.188 -13.047 1 98.81 84 HIS A C 1
ATOM 638 O O . HIS A 1 84 ? 6.91 -8.273 -11.812 1 98.81 84 HIS A O 1
ATOM 644 N N . VAL A 1 85 ? 7.797 -8.422 -13.844 1 98.69 85 VAL A N 1
ATOM 645 C CA . VAL A 1 85 ? 9.086 -8.914 -13.367 1 98.69 85 VAL A CA 1
ATOM 646 C C . VAL A 1 85 ? 10.125 -7.789 -13.422 1 98.69 85 VAL A C 1
ATOM 648 O O . VAL A 1 85 ? 10.289 -7.145 -14.461 1 98.69 85 VAL A O 1
ATOM 651 N N . PHE A 1 86 ? 10.773 -7.598 -12.305 1 98.12 86 PHE A N 1
ATOM 652 C CA . PHE A 1 86 ? 11.82 -6.59 -12.219 1 98.12 86 PHE A CA 1
ATOM 653 C C . PHE A 1 86 ? 13.164 -7.238 -11.922 1 98.12 86 PHE A C 1
ATOM 655 O O . PHE A 1 86 ? 13.234 -8.258 -11.234 1 98.12 86 PHE A O 1
ATOM 662 N N . ARG A 1 87 ? 14.242 -6.621 -12.367 1 95.44 87 ARG A N 1
ATOM 663 C CA . ARG A 1 87 ? 15.586 -7.129 -12.125 1 95.44 87 ARG A CA 1
ATOM 664 C C . ARG A 1 87 ? 15.922 -7.113 -10.641 1 95.44 87 ARG A C 1
ATOM 666 O O . ARG A 1 87 ? 16.391 -8.117 -10.094 1 95.44 87 ARG A O 1
ATOM 673 N N . GLU A 1 88 ? 15.719 -5.914 -10.055 1 89.19 88 GLU A N 1
ATOM 674 C CA . GLU A 1 88 ? 16.016 -5.746 -8.641 1 89.19 88 GLU A CA 1
ATOM 675 C C . GLU A 1 88 ? 14.75 -5.488 -7.832 1 89.19 88 GLU A C 1
ATOM 677 O O . GLU A 1 88 ? 14.078 -4.477 -8.031 1 89.19 88 GLU A O 1
ATOM 682 N N . SER A 1 89 ? 14.453 -6.41 -7.012 1 90.12 89 SER A N 1
ATOM 683 C CA . SER A 1 89 ? 13.391 -6.324 -6.016 1 90.12 89 SER A CA 1
ATOM 684 C C . SER A 1 89 ? 13.586 -7.359 -4.91 1 90.12 89 SER A C 1
ATOM 686 O O . SER A 1 89 ? 14.484 -8.195 -4.988 1 90.12 89 SER A O 1
ATOM 688 N N . GLY A 1 90 ? 12.859 -7.223 -3.852 1 90.62 90 GLY A N 1
ATOM 689 C CA . GLY A 1 90 ? 12.945 -8.164 -2.746 1 90.62 90 GLY A CA 1
ATOM 690 C C . GLY A 1 90 ? 12.438 -9.547 -3.1 1 90.62 90 GLY A C 1
ATOM 691 O O . GLY A 1 90 ? 11.977 -9.781 -4.219 1 90.62 90 GLY A O 1
ATOM 692 N N . PRO A 1 91 ? 12.555 -10.422 -2.176 1 93.31 91 PRO A N 1
ATOM 693 C CA . PRO A 1 91 ? 12.172 -11.812 -2.414 1 93.31 91 PRO A CA 1
ATOM 694 C C . PRO A 1 91 ? 10.672 -12.039 -2.328 1 93.31 91 PRO A C 1
ATOM 696 O O . PRO A 1 91 ? 10.203 -13.18 -2.416 1 93.31 91 PRO A O 1
ATOM 699 N N . HIS A 1 92 ? 9.922 -11.023 -2.148 1 96.19 92 HIS A N 1
ATOM 700 C CA . HIS A 1 92 ? 8.477 -11.117 -2.004 1 96.19 92 HIS A CA 1
ATOM 701 C C . HIS A 1 92 ? 7.766 -10.664 -3.275 1 96.19 92 HIS A C 1
ATOM 703 O O . HIS A 1 92 ? 8.375 -10.031 -4.141 1 96.19 92 HIS A O 1
ATOM 709 N N . ILE A 1 93 ? 6.551 -11.094 -3.391 1 98.19 93 ILE A N 1
ATOM 710 C CA . ILE A 1 93 ? 5.645 -10.555 -4.398 1 98.19 93 ILE A CA 1
ATOM 711 C C . ILE A 1 93 ? 4.848 -9.398 -3.811 1 98.19 93 ILE A C 1
ATOM 713 O O . ILE A 1 93 ? 4.344 -9.484 -2.691 1 98.19 93 ILE A O 1
ATOM 717 N N . LEU A 1 94 ? 4.797 -8.32 -4.512 1 97.88 94 LEU A N 1
ATOM 718 C CA . LEU A 1 94 ? 3.963 -7.191 -4.102 1 97.88 94 LEU A CA 1
ATOM 719 C C . LEU A 1 94 ? 2.555 -7.32 -4.668 1 97.88 94 LEU A C 1
ATOM 721 O O . LEU A 1 94 ? 2.373 -7.34 -5.891 1 97.88 94 LEU A O 1
ATOM 725 N N . LEU A 1 95 ? 1.576 -7.473 -3.805 1 98.62 95 LEU A N 1
ATOM 726 C CA . LEU A 1 9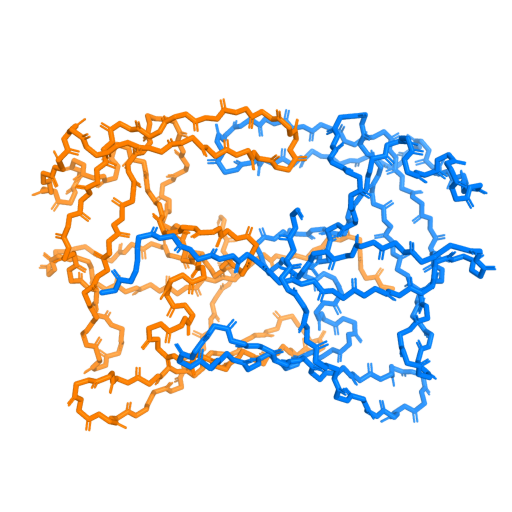5 ? 0.184 -7.527 -4.234 1 98.62 95 LEU A CA 1
ATOM 727 C C . LEU A 1 95 ? -0.415 -6.125 -4.32 1 98.62 95 LEU A C 1
ATOM 729 O O . LEU A 1 95 ? -0.976 -5.625 -3.346 1 98.62 95 LEU A O 1
ATOM 733 N N . GLY A 1 96 ? -0.346 -5.57 -5.484 1 98.38 96 GLY A N 1
ATOM 734 C CA . GLY A 1 96 ? -0.866 -4.23 -5.711 1 98.38 96 GLY A CA 1
ATOM 735 C C . GLY A 1 96 ? -2.346 -4.215 -6.039 1 98.38 96 GLY A C 1
ATOM 736 O O . GLY A 1 96 ? -3.053 -5.195 -5.801 1 98.38 96 GLY A O 1
ATOM 737 N N . ARG A 1 97 ? -2.771 -3.148 -6.652 1 98.62 97 ARG A N 1
ATOM 738 C CA . ARG A 1 97 ? -4.172 -2.811 -6.883 1 98.62 97 ARG A CA 1
ATOM 739 C C . ARG A 1 97 ? -4.852 -3.854 -7.766 1 98.62 97 ARG A C 1
ATOM 741 O O . ARG A 1 97 ? -6.031 -4.156 -7.582 1 98.62 97 ARG A O 1
ATOM 748 N N . PRO A 1 98 ? -4.176 -4.426 -8.758 1 98.69 98 PRO A N 1
ATOM 749 C CA . PRO A 1 98 ? -4.867 -5.438 -9.555 1 98.69 98 PRO A CA 1
ATOM 750 C C . PRO A 1 98 ? -5.355 -6.617 -8.719 1 98.69 98 PRO A C 1
ATOM 752 O O . PRO A 1 98 ? -6.414 -7.188 -9 1 98.69 98 PRO A O 1
ATOM 755 N N . PHE A 1 99 ? -4.555 -6.961 -7.719 1 98.81 99 PHE A N 1
ATOM 756 C CA . PHE A 1 99 ? -5.004 -7.984 -6.781 1 98.81 99 PHE A CA 1
ATOM 757 C C . PHE A 1 99 ? -6.254 -7.535 -6.039 1 98.81 99 PHE A C 1
ATOM 759 O O . PHE A 1 99 ? -7.211 -8.297 -5.906 1 98.81 99 PHE A O 1
ATOM 766 N N . ASP A 1 100 ? -6.242 -6.309 -5.59 1 98.62 100 ASP A N 1
ATOM 767 C CA . ASP A 1 100 ? -7.359 -5.762 -4.824 1 98.62 100 ASP A CA 1
ATOM 768 C C . ASP A 1 100 ? -8.648 -5.773 -5.645 1 98.62 100 ASP A C 1
ATOM 770 O O . ASP A 1 100 ? -9.711 -6.133 -5.137 1 98.62 100 ASP A O 1
ATOM 774 N N . ILE A 1 101 ? -8.523 -5.395 -6.875 1 98.38 101 ILE A N 1
ATOM 775 C CA . ILE A 1 101 ? -9.703 -5.289 -7.719 1 98.38 101 ILE A CA 1
ATOM 776 C C . ILE A 1 101 ? -10.188 -6.684 -8.109 1 98.38 101 ILE A C 1
ATOM 778 O O . ILE A 1 101 ? -11.383 -6.973 -8.047 1 98.38 101 ILE A O 1
ATOM 782 N N . LEU A 1 102 ? -9.25 -7.512 -8.484 1 98.31 102 LEU A N 1
ATOM 783 C CA . LEU A 1 102 ? -9.609 -8.867 -8.891 1 98.31 102 LEU A CA 1
ATOM 784 C C . LEU A 1 102 ? -10.398 -9.57 -7.793 1 98.31 102 LEU A C 1
ATOM 786 O O . LEU A 1 102 ? -11.367 -10.281 -8.078 1 98.31 102 LEU A O 1
ATOM 790 N N . THR A 1 103 ? -10.023 -9.328 -6.559 1 98.5 103 THR A N 1
ATOM 791 C CA . THR A 1 103 ? -10.594 -10.094 -5.457 1 98.5 103 THR A CA 1
ATOM 792 C C . THR A 1 103 ? -11.648 -9.281 -4.719 1 98.5 103 THR A C 1
ATOM 794 O O . THR A 1 103 ? -12.258 -9.758 -3.766 1 98.5 103 THR A O 1
ATOM 797 N N . GLN A 1 104 ? -11.859 -8.047 -5.188 1 98.38 104 GLN A N 1
ATOM 798 C CA . GLN A 1 104 ? -12.703 -7.145 -4.418 1 98.38 104 GLN A CA 1
ATOM 799 C C . GLN A 1 104 ? -12.383 -7.223 -2.928 1 98.38 104 GLN A C 1
ATOM 801 O O . GLN A 1 104 ? -13.281 -7.426 -2.105 1 98.38 104 GLN A O 1
ATOM 806 N N . SER A 1 105 ? -11.164 -7.062 -2.611 1 98.62 105 SER A N 1
ATOM 807 C CA . SER A 1 105 ? -10.672 -7.301 -1.259 1 98.62 105 SER A CA 1
ATOM 808 C C . SER A 1 105 ? -11.258 -6.293 -0.273 1 98.62 105 SER A C 1
ATOM 810 O O . SER A 1 105 ? -11.633 -5.188 -0.66 1 98.62 105 SER A O 1
ATOM 812 N N . MET A 1 106 ? -11.391 -6.715 0.962 1 98.75 106 MET A N 1
ATOM 813 C CA . MET A 1 106 ? -11.656 -5.891 2.135 1 98.75 106 MET A CA 1
ATOM 814 C C . MET A 1 106 ? -10.57 -6.07 3.189 1 98.75 106 MET A C 1
ATOM 816 O O . MET A 1 106 ? -10.328 -7.188 3.65 1 98.75 106 MET A O 1
ATOM 820 N N . ILE A 1 107 ? -9.945 -4.996 3.5 1 98.88 107 ILE A N 1
ATOM 821 C CA . ILE A 1 107 ? -8.844 -5.043 4.453 1 98.88 107 ILE A CA 1
ATOM 822 C C . ILE A 1 107 ? -9.242 -4.332 5.742 1 98.88 107 ILE A C 1
ATOM 824 O O . ILE A 1 107 ? -9.656 -3.17 5.715 1 98.88 107 ILE A O 1
ATOM 828 N N . ARG A 1 108 ? -9.125 -5.012 6.809 1 98.81 108 ARG A N 1
ATOM 829 C CA . ARG A 1 108 ? -9.422 -4.43 8.117 1 98.81 108 ARG A CA 1
ATOM 830 C C . ARG A 1 108 ? -8.172 -4.375 8.984 1 98.81 108 ARG A C 1
ATOM 832 O O . ARG A 1 108 ? -7.496 -5.391 9.18 1 98.81 108 ARG A O 1
ATOM 839 N N . ASN A 1 109 ? -7.914 -3.221 9.461 1 98.75 109 ASN A N 1
ATOM 840 C CA . ASN A 1 109 ? -6.781 -3 10.352 1 98.75 109 ASN A CA 1
ATOM 841 C C . ASN A 1 109 ? -7.234 -2.832 11.805 1 98.75 109 ASN A C 1
ATOM 843 O O . ASN A 1 109 ? -8.266 -2.217 12.07 1 98.75 109 ASN A O 1
ATOM 847 N N . TYR A 1 110 ? -6.445 -3.328 12.695 1 98.19 110 TYR A N 1
ATOM 848 C CA . TYR A 1 110 ? -6.781 -3.268 14.117 1 98.19 110 TYR A CA 1
ATOM 849 C C . TYR A 1 110 ? -5.746 -2.457 14.883 1 98.19 110 TYR A C 1
ATOM 851 O O . TYR A 1 110 ? -4.605 -2.309 14.438 1 98.19 110 TYR A O 1
ATOM 859 N N . ALA A 1 111 ? -6.113 -1.991 16.047 1 96.94 111 ALA A N 1
ATOM 860 C CA . ALA A 1 111 ? -5.285 -1.109 16.875 1 96.94 111 ALA A CA 1
ATOM 861 C C . ALA A 1 111 ? -3.986 -1.797 17.281 1 96.94 111 ALA A C 1
ATOM 863 O O . ALA A 1 111 ? -2.959 -1.139 17.453 1 96.94 111 ALA A O 1
ATOM 864 N N . ASN A 1 112 ? -3.982 -3.098 17.344 1 97.12 112 ASN A N 1
ATOM 865 C CA . ASN A 1 112 ? -2.805 -3.814 17.828 1 97.12 112 ASN A CA 1
ATOM 866 C C . ASN A 1 112 ? -1.842 -4.129 16.688 1 97.12 112 ASN A C 1
ATOM 868 O O . ASN A 1 112 ? -0.872 -4.863 16.859 1 97.12 112 ASN A O 1
ATOM 872 N N . GLY A 1 113 ? -2.148 -3.717 15.484 1 97.25 113 GLY A N 1
ATOM 873 C CA . GLY A 1 113 ? -1.266 -3.9 14.344 1 97.25 113 GLY A CA 1
ATOM 874 C C . GLY A 1 113 ? -1.66 -5.074 13.461 1 97.25 113 GLY A C 1
ATOM 875 O O . GLY A 1 113 ? -1.135 -5.234 12.359 1 97.25 113 GLY A O 1
ATOM 876 N N . SER A 1 114 ? -2.617 -5.879 13.984 1 98.06 114 SER A N 1
ATOM 877 C CA . SER A 1 114 ? -3.051 -7.008 13.164 1 98.06 114 SER A CA 1
ATOM 878 C C . SER A 1 114 ? -3.949 -6.551 12.023 1 98.06 114 SER A C 1
ATOM 880 O O . SER A 1 114 ? -4.363 -5.387 11.977 1 98.06 114 SER A O 1
ATOM 882 N N . GLN A 1 115 ? -4.102 -7.402 11.094 1 98.5 115 GLN A N 1
ATOM 883 C CA . GLN A 1 115 ? -4.852 -7.117 9.875 1 98.5 115 GLN A CA 1
ATOM 884 C C . GLN A 1 115 ? -5.492 -8.383 9.312 1 98.5 115 GLN A C 1
ATOM 886 O O . GLN A 1 115 ? -4.883 -9.453 9.336 1 98.5 115 GLN A O 1
ATOM 891 N N . ILE A 1 116 ? -6.668 -8.281 8.828 1 98.75 116 ILE A N 1
ATOM 892 C CA . ILE A 1 116 ? -7.277 -9.375 8.078 1 98.75 116 ILE A CA 1
ATOM 893 C C . ILE A 1 116 ? -7.664 -8.891 6.684 1 98.75 116 ILE A C 1
ATOM 895 O O . ILE A 1 116 ? -7.992 -7.719 6.496 1 98.75 116 ILE A O 1
ATOM 899 N N . ILE A 1 117 ? -7.605 -9.766 5.844 1 98.69 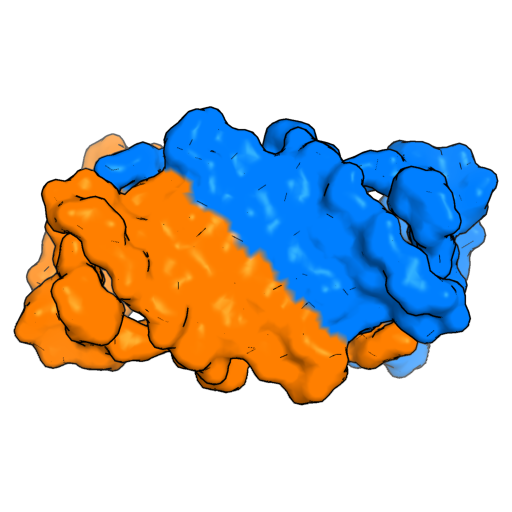117 ILE A N 1
ATOM 900 C CA . ILE A 1 117 ? -8.039 -9.477 4.484 1 98.69 117 ILE A CA 1
ATOM 901 C C . ILE A 1 117 ? -9.086 -10.5 4.047 1 98.69 117 ILE A C 1
ATOM 903 O O . ILE A 1 117 ? -8.914 -11.703 4.254 1 98.69 117 ILE A O 1
ATOM 907 N N . SER A 1 118 ? -10.156 -10.016 3.545 1 98.5 118 SER A N 1
ATOM 908 C CA . SER A 1 118 ? -11.148 -10.852 2.881 1 98.5 118 SER A CA 1
ATOM 909 C C . SER A 1 118 ? -11.031 -10.758 1.364 1 98.5 118 SER A C 1
ATOM 911 O O . SER A 1 118 ? -10.914 -9.664 0.81 1 98.5 118 SER A O 1
ATOM 913 N N . ILE A 1 119 ? -11.062 -11.891 0.745 1 98.62 119 ILE A N 1
ATOM 914 C CA . ILE A 1 119 ? -10.984 -11.891 -0.712 1 98.62 119 ILE A CA 1
ATOM 915 C C . ILE A 1 119 ? -12.141 -12.711 -1.29 1 98.62 119 ILE A C 1
ATOM 917 O O . ILE A 1 119 ? -12.578 -13.688 -0.685 1 98.62 119 ILE A O 1
ATOM 921 N N . HIS A 1 120 ? -12.531 -12.234 -2.434 1 97.75 120 HIS A N 1
ATOM 922 C CA . HIS A 1 120 ? -13.586 -12.875 -3.211 1 97.75 120 HIS A CA 1
ATOM 923 C C . HIS A 1 120 ? -13.016 -13.609 -4.414 1 97.75 120 HIS A C 1
ATOM 925 O O . HIS A 1 120 ? -12.18 -13.07 -5.141 1 97.75 120 HIS A O 1
ATOM 931 N N . ASP A 1 121 ? -13.445 -14.875 -4.602 1 97 121 ASP A N 1
ATOM 932 C CA . ASP A 1 121 ? -13.094 -15.617 -5.809 1 97 121 ASP A CA 1
ATOM 933 C C . ASP A 1 121 ? -13.984 -15.211 -6.98 1 97 121 ASP A C 1
ATOM 935 O O . ASP A 1 121 ? -15.18 -15.516 -6.996 1 97 121 ASP A O 1
ATOM 939 N N . PRO A 1 122 ? -13.359 -14.602 -7.91 1 92.69 122 PRO A N 1
ATOM 940 C CA . PRO A 1 122 ? -14.203 -14.133 -9.016 1 92.69 122 PRO A CA 1
ATOM 941 C C . PRO A 1 122 ? -14.805 -15.281 -9.828 1 92.69 122 PRO A C 1
ATOM 943 O O . PRO A 1 122 ? -15.758 -15.078 -10.578 1 92.69 122 PRO A O 1
ATOM 946 N N . ASN A 1 123 ? -14.336 -16.438 -9.703 1 92.06 123 ASN A N 1
ATOM 947 C CA . ASN A 1 123 ? -14.805 -17.578 -10.492 1 92.06 123 ASN A CA 1
ATOM 948 C C . ASN A 1 123 ? -15.945 -18.312 -9.789 1 92.06 123 ASN A C 1
ATOM 950 O O . ASN A 1 123 ? -16.953 -18.641 -10.414 1 92.06 123 ASN A O 1
ATOM 954 N N . THR A 1 124 ? -15.867 -18.469 -8.484 1 94.56 124 THR A N 1
ATOM 955 C CA . THR A 1 124 ? -16.828 -19.297 -7.77 1 94.56 124 THR A CA 1
ATOM 956 C C . THR A 1 124 ? -17.781 -18.453 -6.93 1 94.56 124 THR A C 1
ATOM 958 O O . THR A 1 124 ? -18.828 -18.922 -6.5 1 94.56 124 THR A O 1
ATOM 961 N N . GLY A 1 125 ? -17.312 -17.281 -6.645 1 93.56 125 GLY A N 1
ATOM 962 C CA . GLY A 1 125 ? -18.094 -16.422 -5.77 1 93.56 125 GLY A CA 1
ATOM 963 C C . GLY A 1 125 ? -17.797 -16.641 -4.297 1 93.56 125 GLY A C 1
ATOM 964 O O . GLY A 1 125 ? -18.281 -15.898 -3.441 1 93.56 125 GLY A O 1
ATOM 965 N N . LYS A 1 126 ? -16.984 -17.594 -4.016 1 95.38 126 LYS A N 1
ATOM 966 C CA . LYS A 1 126 ? -16.609 -17.875 -2.633 1 95.38 126 LYS A CA 1
ATOM 967 C C . LYS A 1 126 ? -15.781 -16.734 -2.053 1 95.38 126 LYS A C 1
ATOM 969 O O . LYS A 1 126 ? -15.102 -16.016 -2.787 1 95.38 126 LYS A O 1
ATOM 974 N N . THR A 1 127 ? -15.953 -16.578 -0.724 1 96.62 127 THR A N 1
ATOM 975 C CA . THR A 1 127 ? -15.148 -15.602 -0.001 1 96.62 127 THR A CA 1
ATOM 976 C C . THR A 1 127 ? -14.281 -16.281 1.052 1 96.62 127 THR A C 1
ATOM 978 O O . THR A 1 127 ? -14.688 -17.281 1.639 1 96.62 127 THR A O 1
ATOM 981 N N . ALA A 1 128 ? -13.125 -15.758 1.268 1 97.31 128 ALA A N 1
ATOM 982 C CA . ALA A 1 128 ? -12.234 -16.234 2.324 1 97.31 128 ALA A CA 1
ATOM 983 C C . ALA A 1 128 ? -11.727 -15.078 3.178 1 97.31 128 ALA A C 1
ATOM 985 O O . ALA A 1 128 ? -11.43 -14 2.658 1 97.31 128 ALA A O 1
ATOM 986 N N . ILE A 1 129 ? -11.672 -15.32 4.461 1 98 129 ILE A N 1
ATOM 987 C CA . ILE A 1 129 ? -11.062 -14.383 5.395 1 98 129 ILE A CA 1
ATOM 988 C C . ILE A 1 129 ? -9.688 -14.891 5.812 1 98 129 ILE A C 1
ATOM 990 O O . ILE A 1 129 ? -9.562 -15.992 6.359 1 98 129 ILE A O 1
ATOM 994 N N . ILE A 1 130 ? -8.68 -14.117 5.582 1 97.94 130 ILE A N 1
ATOM 995 C CA . ILE A 1 130 ? -7.293 -14.539 5.758 1 97.94 130 ILE A CA 1
ATOM 996 C C . ILE A 1 130 ? -6.598 -13.633 6.77 1 97.94 130 ILE A C 1
ATOM 998 O O . ILE A 1 130 ? -6.43 -12.43 6.523 1 97.94 130 ILE A O 1
ATOM 1002 N N . PRO A 1 131 ? -6.172 -14.195 7.922 1 97.88 131 PRO A N 1
ATOM 1003 C CA . PRO A 1 131 ? -5.277 -13.383 8.758 1 97.88 131 PRO A CA 1
ATOM 1004 C C . PRO A 1 131 ? -3.928 -13.117 8.094 1 97.88 131 PRO A C 1
ATOM 1006 O O . PRO A 1 131 ? -3.383 -14 7.426 1 97.88 131 PRO A O 1
ATOM 1009 N N . THR A 1 132 ? -3.441 -11.914 8.227 1 98.62 132 THR A N 1
ATOM 1010 C CA . THR A 1 132 ? -2.113 -11.617 7.703 1 98.62 132 THR A CA 1
ATOM 1011 C C . THR A 1 132 ? -1.054 -11.781 8.789 1 98.62 132 THR A C 1
ATOM 1013 O O . THR A 1 132 ? -1.384 -11.922 9.969 1 98.62 132 THR A O 1
ATOM 1016 N N . VAL A 1 133 ? 0.193 -11.828 8.352 1 98.38 133 VAL A N 1
ATOM 1017 C CA . VAL A 1 133 ? 1.327 -11.93 9.266 1 98.38 133 VAL A CA 1
ATOM 1018 C C . VAL A 1 133 ? 2.285 -10.766 9.023 1 98.38 133 VAL A C 1
ATOM 1020 O O . VAL A 1 133 ? 2.227 -10.109 7.984 1 98.38 133 VAL A O 1
ATOM 1023 N N . PRO A 1 134 ? 3.119 -10.438 10.031 1 97.5 134 PRO A N 1
ATOM 1024 C CA . PRO A 1 134 ? 4.141 -9.422 9.773 1 97.5 134 PRO A CA 1
ATOM 1025 C C . PRO A 1 134 ? 5.035 -9.773 8.586 1 97.5 134 PRO A C 1
ATOM 1027 O O . PRO A 1 134 ? 5.48 -10.922 8.469 1 97.5 134 PRO A O 1
ATOM 1030 N N . GLY A 1 135 ? 5.168 -8.742 7.699 1 93.56 135 GLY A N 1
ATOM 1031 C CA . GLY A 1 135 ? 6.016 -8.953 6.535 1 93.56 135 GLY A CA 1
ATOM 1032 C C . GLY A 1 135 ? 7.445 -8.5 6.75 1 93.56 135 GLY A C 1
ATOM 1033 O O . GLY A 1 135 ? 7.758 -7.871 7.766 1 93.56 135 GLY A O 1
ATOM 1034 N N . GLY A 1 136 ? 8.227 -8.547 5.621 1 75.88 136 GLY A N 1
ATOM 1035 C CA . GLY A 1 136 ? 9.602 -8.07 5.543 1 75.88 136 GLY A CA 1
ATOM 1036 C C . GLY A 1 136 ? 10.602 -9.039 6.148 1 75.88 136 GLY A C 1
ATOM 1037 O O . GLY A 1 136 ? 10.219 -10 6.824 1 75.88 136 GLY A O 1
ATOM 1038 N N . ALA B 1 1 ? -7.129 -10.609 -15.164 1 85.88 1 ALA B N 1
ATOM 1039 C CA . ALA B 1 1 ? -6.762 -9.547 -14.234 1 85.88 1 ALA B CA 1
ATOM 1040 C C . ALA B 1 1 ? -6.062 -8.398 -14.961 1 85.88 1 ALA B C 1
ATOM 1042 O O . ALA B 1 1 ? -5.277 -8.625 -15.883 1 85.88 1 ALA B O 1
ATOM 1043 N N . PRO B 1 2 ? -6.438 -7.18 -14.602 1 92.25 2 PRO B N 1
ATOM 1044 C CA . PRO B 1 2 ? -5.703 -6.074 -15.219 1 92.25 2 PRO B CA 1
ATOM 1045 C C . PRO B 1 2 ? -4.211 -6.109 -14.914 1 92.25 2 PRO B C 1
ATOM 1047 O O . PRO B 1 2 ? -3.799 -6.684 -13.898 1 92.25 2 PRO B O 1
ATOM 1050 N N . GLU B 1 3 ? -3.434 -5.531 -15.773 1 96.5 3 GLU B N 1
ATOM 1051 C CA . GLU B 1 3 ? -1.982 -5.512 -15.609 1 96.5 3 GLU B CA 1
ATOM 1052 C C . GLU B 1 3 ? -1.545 -4.359 -14.711 1 96.5 3 GLU B C 1
ATOM 1054 O O . GLU B 1 3 ? -0.469 -4.406 -14.109 1 96.5 3 GLU B O 1
ATOM 1059 N N . SER B 1 4 ? -2.314 -3.314 -14.727 1 97 4 SER B N 1
ATOM 1060 C CA . SER B 1 4 ? -2.055 -2.111 -13.945 1 97 4 SER B CA 1
ATOM 1061 C C . SER B 1 4 ? -3.35 -1.375 -13.617 1 97 4 SER B C 1
ATOM 1063 O O . SER B 1 4 ? -4.273 -1.34 -14.43 1 97 4 SER B O 1
ATOM 1065 N N . VAL B 1 5 ? -3.395 -0.93 -12.398 1 97.5 5 VAL B N 1
ATOM 1066 C CA . VAL B 1 5 ? -4.566 -0.201 -11.922 1 97.5 5 VAL B CA 1
ATOM 1067 C C . VAL B 1 5 ? -4.129 1.037 -11.141 1 97.5 5 VAL B C 1
ATOM 1069 O O . VAL B 1 5 ? -3.119 1.006 -10.438 1 97.5 5 VAL B O 1
ATOM 1072 N N . LEU B 1 6 ? -4.926 2.113 -11.266 1 96.88 6 LEU B N 1
ATOM 1073 C CA . LEU B 1 6 ? -4.602 3.357 -10.57 1 96.88 6 LEU B CA 1
ATOM 1074 C C . LEU B 1 6 ? -4.633 3.164 -9.062 1 96.88 6 LEU B C 1
ATOM 1076 O O . LEU B 1 6 ? -5.504 2.465 -8.539 1 96.88 6 LEU B O 1
ATOM 1080 N N . ILE B 1 7 ? -3.748 3.873 -8.438 1 97.62 7 ILE B N 1
ATOM 1081 C CA . ILE B 1 7 ? -3.779 3.926 -6.984 1 97.62 7 ILE B CA 1
ATOM 1082 C C . ILE B 1 7 ? -4.871 4.895 -6.527 1 97.62 7 ILE B C 1
ATOM 1084 O O . ILE B 1 7 ? -5.492 5.57 -7.348 1 97.62 7 ILE B O 1
ATOM 1088 N N . ARG B 1 8 ? -5.082 4.91 -5.246 1 98.75 8 ARG B N 1
ATOM 1089 C CA . ARG B 1 8 ? -6.191 5.691 -4.715 1 98.75 8 ARG B CA 1
ATOM 1090 C C . ARG B 1 8 ? -5.707 6.707 -3.686 1 98.75 8 ARG B C 1
ATOM 1092 O O . ARG B 1 8 ? -4.699 6.48 -3.014 1 98.75 8 ARG B O 1
ATOM 1099 N N . ALA B 1 9 ? -6.469 7.77 -3.574 1 98.69 9 ALA B N 1
ATOM 1100 C CA . ALA B 1 9 ? -6.047 8.883 -2.721 1 98.69 9 ALA B CA 1
ATOM 1101 C C . ALA B 1 9 ? -7.242 9.531 -2.029 1 98.69 9 ALA B C 1
ATOM 1103 O O . ALA B 1 9 ? -8.383 9.344 -2.451 1 98.69 9 ALA B O 1
ATOM 1104 N N . ILE B 1 10 ? -6.91 10.188 -0.964 1 98.69 10 ILE B N 1
ATOM 1105 C CA . ILE B 1 10 ? -7.82 11.141 -0.34 1 98.69 10 ILE B CA 1
ATOM 1106 C C . ILE B 1 10 ? -7.145 12.508 -0.244 1 98.69 10 ILE B C 1
ATOM 1108 O O . ILE B 1 10 ? -5.934 12.625 -0.453 1 98.69 10 ILE B O 1
ATOM 1112 N N . HIS B 1 11 ? -7.988 13.539 0.01 1 98.38 11 HIS B N 1
ATOM 1113 C CA . HIS B 1 11 ? -7.477 14.906 0.015 1 98.38 11 HIS B CA 1
ATOM 1114 C C . HIS B 1 11 ? -7.816 15.617 1.321 1 98.38 11 HIS B C 1
ATOM 1116 O O . HIS B 1 11 ? -8.695 16.484 1.353 1 98.38 11 HIS B O 1
ATOM 1122 N N . PRO B 1 12 ? -7.105 15.359 2.312 1 98.5 12 PRO B N 1
ATOM 1123 C CA . PRO B 1 12 ? -7.316 16.078 3.572 1 98.5 12 PRO B CA 1
ATOM 1124 C C . PRO B 1 12 ? -6.766 17.5 3.541 1 98.5 12 PRO B C 1
ATOM 1126 O O . PRO B 1 12 ? -5.984 17.844 2.652 1 98.5 12 PRO B O 1
ATOM 1129 N N . ILE B 1 13 ? -7.242 18.281 4.539 1 98.38 13 ILE B N 1
ATOM 1130 C CA . ILE B 1 13 ? -6.566 19.531 4.859 1 98.38 13 ILE B CA 1
ATOM 1131 C C . ILE B 1 13 ? -5.445 19.266 5.863 1 98.38 13 ILE B C 1
ATOM 1133 O O . ILE B 1 13 ? -5.676 18.688 6.922 1 98.38 13 ILE B O 1
ATOM 1137 N N . VAL B 1 14 ? -4.25 19.719 5.492 1 98.62 14 VAL B N 1
ATOM 1138 C CA . VAL B 1 14 ? -3.082 19.453 6.324 1 98.62 14 VAL B CA 1
ATOM 1139 C C . VAL B 1 14 ? -2.613 20.75 6.984 1 98.62 14 VAL B C 1
ATOM 1141 O O . VAL B 1 14 ? -2.498 21.781 6.324 1 98.62 14 VAL B O 1
ATOM 1144 N N . ASN B 1 15 ? -2.367 20.625 8.258 1 97.81 15 ASN B N 1
ATOM 1145 C CA . ASN B 1 15 ? -1.898 21.75 9.062 1 97.81 15 ASN B CA 1
ATOM 1146 C C . ASN B 1 15 ? -2.811 22.969 8.914 1 97.81 15 ASN B C 1
ATOM 1148 O O . ASN B 1 15 ? -2.336 24.094 8.883 1 97.81 15 ASN B O 1
ATOM 1152 N N . ASP B 1 16 ? -4.031 22.703 8.727 1 94.62 16 ASP B N 1
ATOM 1153 C CA . ASP B 1 16 ? -5.055 23.734 8.617 1 94.62 16 ASP B CA 1
ATOM 1154 C C . ASP B 1 16 ? -4.738 24.703 7.48 1 94.62 16 ASP B C 1
ATOM 1156 O O . ASP B 1 16 ? -5.004 25.906 7.59 1 94.62 16 ASP B O 1
ATOM 1160 N N . GLN B 1 17 ? -4.074 24.281 6.457 1 91.56 17 GLN B N 1
ATOM 1161 C CA . GLN B 1 17 ? -3.633 25.219 5.43 1 91.56 17 GLN B CA 1
ATOM 1162 C C . GLN B 1 17 ? -4.035 24.734 4.039 1 91.56 17 GLN B C 1
ATOM 1164 O O . GLN B 1 17 ? -4.82 25.391 3.352 1 91.56 17 GLN B O 1
ATOM 1169 N N . PHE B 1 18 ? -3.504 23.594 3.584 1 95 18 PHE B N 1
ATOM 1170 C CA . PHE B 1 18 ? -3.664 23.188 2.193 1 95 18 PHE B CA 1
ATOM 1171 C C . PHE B 1 18 ? -4.289 21.797 2.102 1 95 18 PHE B C 1
ATOM 1173 O O . PHE B 1 18 ? -4.07 20.953 2.973 1 95 18 PHE B O 1
ATOM 1180 N N . LYS B 1 19 ? -5.066 21.703 1.071 1 97.19 19 LYS B N 1
ATOM 1181 C CA . LYS B 1 19 ? -5.473 20.359 0.658 1 97.19 19 LYS B CA 1
ATOM 1182 C C . LYS B 1 19 ? -4.328 19.625 -0.041 1 97.19 19 LYS B C 1
ATOM 1184 O O . LYS B 1 19 ? -3.764 20.141 -1.013 1 97.19 19 LYS B O 1
ATOM 1189 N N . VAL B 1 20 ? -3.898 18.484 0.475 1 98 20 VAL B N 1
ATOM 1190 C CA . VAL B 1 20 ? -2.777 17.734 -0.07 1 98 20 VAL B CA 1
ATOM 1191 C C . VAL B 1 20 ? -3.252 16.344 -0.504 1 98 20 VAL B C 1
ATOM 1193 O O . VAL B 1 20 ? -4.062 15.719 0.181 1 98 20 VAL B O 1
ATOM 1196 N N . GLU B 1 21 ? -2.824 15.914 -1.648 1 98.12 21 GLU B N 1
ATOM 1197 C CA . GLU B 1 21 ? -3.117 14.539 -2.047 1 98.12 21 GLU B CA 1
ATOM 1198 C C . GLU B 1 21 ? -2.379 13.539 -1.163 1 98.12 21 GLU B C 1
ATOM 1200 O O . GLU B 1 21 ? -1.155 13.602 -1.03 1 98.12 21 GLU B O 1
ATOM 1205 N N . CYS B 1 22 ? -3.131 12.641 -0.603 1 98.69 22 CYS B N 1
ATOM 1206 C CA . CYS B 1 22 ? -2.572 11.57 0.216 1 98.69 22 CYS B CA 1
ATOM 1207 C C . CYS B 1 22 ? -2.875 10.203 -0.389 1 98.69 22 CYS B C 1
ATOM 1209 O O . CYS B 1 22 ? -4.039 9.844 -0.569 1 98.69 22 CYS B O 1
ATOM 1211 N N . ILE B 1 23 ? -1.847 9.461 -0.625 1 98.38 23 ILE B N 1
ATOM 1212 C CA . ILE B 1 23 ? -1.978 8.148 -1.239 1 98.38 23 ILE B CA 1
ATOM 1213 C C . ILE B 1 23 ? -2.18 7.09 -0.155 1 98.38 23 ILE B C 1
ATOM 1215 O O . ILE B 1 23 ? -1.446 7.059 0.835 1 98.38 23 ILE B O 1
ATOM 1219 N N . ILE B 1 24 ? -3.191 6.25 -0.342 1 98.56 24 ILE B N 1
ATOM 1220 C CA . ILE B 1 24 ? -3.395 5.113 0.548 1 98.56 24 ILE B CA 1
ATOM 1221 C C . ILE B 1 24 ? -2.357 4.031 0.249 1 98.56 24 ILE B C 1
ATOM 1223 O O . ILE B 1 24 ? -2.305 3.504 -0.863 1 98.56 24 ILE B O 1
ATOM 1227 N N . ASP B 1 25 ? -1.551 3.711 1.257 1 97.62 25 ASP B N 1
ATOM 1228 C CA . ASP B 1 25 ? -0.431 2.814 0.987 1 97.62 25 ASP B CA 1
ATOM 1229 C C . ASP B 1 25 ? -0.202 1.855 2.152 1 97.62 25 ASP B C 1
ATOM 1231 O O . ASP B 1 25 ? 0.662 2.096 3 1 97.62 25 ASP B O 1
ATOM 1235 N N . SER B 1 26 ? -0.781 0.685 2.068 1 97.5 26 SER B N 1
ATOM 1236 C CA . SER B 1 26 ? -0.594 -0.312 3.117 1 97.5 26 SER B CA 1
ATOM 1237 C C . SER B 1 26 ? 0.768 -0.99 2.998 1 97.5 26 SER B C 1
ATOM 1239 O O . SER B 1 26 ? 1.179 -1.729 3.895 1 97.5 26 SER B O 1
ATOM 1241 N N . GLY B 1 27 ? 1.489 -0.73 1.978 1 96.88 27 GLY B N 1
ATOM 1242 C CA . GLY B 1 27 ? 2.816 -1.296 1.795 1 96.88 27 GLY B CA 1
ATOM 1243 C C . GLY B 1 27 ? 3.916 -0.446 2.402 1 96.88 27 GLY B C 1
ATOM 1244 O O . GLY B 1 27 ? 5.094 -0.811 2.35 1 96.88 27 GLY B O 1
ATOM 1245 N N . SER B 1 28 ? 3.568 0.611 2.938 1 96.88 28 SER B N 1
ATOM 1246 C CA . SER B 1 28 ? 4.551 1.487 3.57 1 96.88 28 SER B CA 1
ATOM 1247 C C . SER B 1 28 ? 4.512 1.351 5.09 1 96.88 28 SER B C 1
ATOM 1249 O O . SER B 1 28 ? 3.453 1.48 5.703 1 96.88 28 SER B O 1
ATOM 1251 N N . GLN B 1 29 ? 5.668 1.214 5.648 1 97.56 29 GLN B N 1
ATOM 1252 C CA . GLN B 1 29 ? 5.805 1.082 7.094 1 97.56 29 GLN B CA 1
ATOM 1253 C C . GLN B 1 29 ? 5.641 2.432 7.789 1 97.56 29 GLN B C 1
ATOM 1255 O O . GLN B 1 29 ? 5.566 2.498 9.016 1 97.56 29 GLN B O 1
ATOM 1260 N N . ILE B 1 30 ? 5.613 3.475 7.035 1 98.12 30 ILE B N 1
ATOM 1261 C CA . ILE B 1 30 ? 5.633 4.82 7.598 1 98.12 30 ILE B CA 1
ATOM 1262 C C . ILE B 1 30 ? 4.637 5.707 6.852 1 98.12 30 ILE B C 1
ATOM 1264 O O . ILE B 1 30 ? 4.117 5.316 5.801 1 98.12 30 ILE B O 1
ATOM 1268 N N . VAL B 1 31 ? 4.344 6.848 7.43 1 98.62 31 VAL B N 1
ATOM 1269 C CA . VAL B 1 31 ? 3.787 7.996 6.719 1 98.62 31 VAL B CA 1
ATOM 1270 C C . VAL B 1 31 ? 4.914 8.938 6.293 1 98.62 31 VAL B C 1
ATOM 1272 O O . VAL B 1 31 ? 5.82 9.227 7.078 1 98.62 31 VAL B O 1
ATOM 1275 N N . SER B 1 32 ? 4.855 9.406 5.055 1 98.38 32 SER B N 1
ATOM 1276 C CA . SER B 1 32 ? 6.008 10.18 4.59 1 98.38 32 SER B CA 1
ATOM 1277 C C . SER B 1 32 ? 5.586 11.273 3.615 1 98.38 32 SER B C 1
ATOM 1279 O O . SER B 1 32 ? 4.496 11.211 3.037 1 98.38 32 SER B O 1
ATOM 1281 N N . MET B 1 33 ? 6.434 12.219 3.512 1 98.38 33 MET B N 1
ATOM 1282 C CA . MET B 1 33 ? 6.289 13.297 2.537 1 98.38 33 MET B CA 1
ATOM 1283 C C . MET B 1 33 ? 7.652 13.82 2.098 1 98.38 33 MET B C 1
ATOM 1285 O O . MET B 1 33 ? 8.664 13.539 2.74 1 98.38 33 MET B O 1
ATOM 1289 N N . SER B 1 34 ? 7.586 14.609 1.036 1 97.75 34 SER B N 1
ATOM 1290 C CA . SER B 1 34 ? 8.812 15.242 0.575 1 97.75 34 SER B CA 1
ATOM 1291 C C . SER B 1 34 ? 9.148 16.469 1.416 1 97.75 34 SER B C 1
ATOM 1293 O O . SER B 1 34 ? 8.266 17.062 2.031 1 97.75 34 SER B O 1
ATOM 1295 N N . GLU B 1 35 ? 10.438 16.844 1.357 1 98.06 35 GLU B N 1
ATOM 1296 C CA . GLU B 1 35 ? 10.859 18.078 2.01 1 98.06 35 GLU B CA 1
ATOM 1297 C C . GLU B 1 35 ? 10.148 19.281 1.412 1 98.06 35 GLU B C 1
ATOM 1299 O O . GLU B 1 35 ? 9.789 20.219 2.133 1 98.06 35 GLU B O 1
ATOM 1304 N N . ALA B 1 36 ? 9.977 19.266 0.105 1 97.31 36 ALA B N 1
ATOM 1305 C CA . ALA B 1 36 ? 9.273 20.359 -0.563 1 97.31 36 ALA B CA 1
ATOM 1306 C C . ALA B 1 36 ? 7.855 20.5 -0.02 1 97.31 36 ALA B C 1
ATOM 1308 O O . ALA B 1 36 ? 7.406 21.625 0.271 1 97.31 36 ALA B O 1
ATOM 1309 N N . THR B 1 37 ? 7.16 19.438 0.113 1 97.12 37 THR B N 1
ATOM 1310 C CA . THR B 1 37 ? 5.809 19.453 0.665 1 97.12 37 THR B CA 1
ATOM 1311 C C . THR B 1 37 ? 5.824 19.938 2.111 1 97.12 37 THR B C 1
ATOM 1313 O O . THR B 1 37 ? 4.98 20.75 2.508 1 97.12 37 THR B O 1
ATOM 1316 N N . CYS B 1 38 ? 6.777 19.469 2.879 1 98.19 38 CYS B N 1
ATOM 1317 C CA . CYS B 1 38 ? 6.93 19.891 4.27 1 98.19 38 CYS B CA 1
ATOM 1318 C C . CYS B 1 38 ? 7.082 21.406 4.367 1 98.19 38 CYS B C 1
ATOM 1320 O O . CYS B 1 38 ? 6.422 22.047 5.188 1 98.19 38 CYS B O 1
ATOM 1322 N N . HIS B 1 39 ? 7.895 21.906 3.533 1 97.38 39 HIS B N 1
ATOM 1323 C CA . HIS B 1 39 ? 8.133 23.344 3.512 1 97.38 39 HIS B CA 1
ATOM 1324 C C . HIS B 1 39 ? 6.887 24.109 3.08 1 97.38 39 HIS B C 1
ATOM 1326 O O . HIS B 1 39 ? 6.547 25.141 3.666 1 97.38 39 HIS B O 1
ATOM 1332 N N . GLN B 1 40 ? 6.277 23.641 2.068 1 96.94 40 GLN B N 1
ATOM 1333 C CA . GLN B 1 40 ? 5.059 24.281 1.578 1 96.94 40 GLN B CA 1
ATOM 1334 C C . GLN B 1 40 ? 4 24.359 2.674 1 96.94 40 GLN B C 1
ATOM 1336 O O . GLN B 1 40 ? 3.24 25.328 2.74 1 96.94 40 GLN B O 1
ATOM 1341 N N . LEU B 1 41 ? 3.984 23.375 3.512 1 97.5 41 LEU B N 1
ATOM 1342 C CA . LEU B 1 41 ? 2.988 23.297 4.574 1 97.5 41 LEU B CA 1
ATOM 1343 C C . LEU B 1 41 ? 3.418 24.125 5.785 1 97.5 41 LEU B C 1
ATOM 1345 O O . LEU B 1 41 ? 2.676 24.219 6.766 1 97.5 41 LEU B O 1
ATOM 1349 N N . GLY B 1 42 ? 4.617 24.594 5.773 1 97.44 42 GLY B N 1
ATOM 1350 C CA . GLY B 1 42 ? 5.121 25.391 6.887 1 97.44 42 GLY B CA 1
ATOM 1351 C C . GLY B 1 42 ? 5.438 24.547 8.117 1 97.44 42 GLY B C 1
ATOM 1352 O O . GLY B 1 42 ? 5.262 25.016 9.242 1 97.44 42 GLY B O 1
ATOM 1353 N N . LEU B 1 43 ? 5.832 23.391 7.91 1 98.12 43 LEU B N 1
ATOM 1354 C CA . LEU B 1 43 ? 6.129 22.484 9.016 1 98.12 43 LEU B CA 1
ATOM 1355 C C . LEU B 1 43 ? 7.625 22.453 9.297 1 98.12 43 LEU B C 1
ATOM 1357 O O . LEU B 1 43 ? 8.438 22.625 8.391 1 98.12 43 LEU B O 1
ATOM 1361 N N . ASP B 1 44 ? 7.941 22.266 10.539 1 98.19 44 ASP B N 1
ATOM 1362 C CA . ASP B 1 44 ? 9.289 21.875 10.93 1 98.19 44 ASP B CA 1
ATOM 1363 C C . ASP B 1 44 ? 9.383 20.375 11.18 1 98.19 44 ASP B C 1
ATOM 1365 O O . ASP B 1 44 ? 8.352 19.703 11.305 1 98.19 44 ASP B O 1
ATOM 1369 N N . TYR B 1 45 ? 10.555 19.906 11.164 1 98.44 45 TYR B N 1
ATOM 1370 C CA . TYR B 1 45 ? 10.734 18.5 11.492 1 98.44 45 TYR B CA 1
ATOM 1371 C C . TYR B 1 45 ? 12 18.281 12.312 1 98.44 45 TYR B C 1
ATOM 1373 O O . TYR B 1 45 ? 12.961 19.062 12.195 1 98.44 45 TYR B O 1
ATOM 1381 N N . ASP B 1 46 ? 11.93 17.344 13.188 1 98.56 46 ASP B N 1
ATOM 1382 C CA . ASP B 1 46 ? 13.031 16.938 14.062 1 98.56 46 ASP B CA 1
ATOM 1383 C C . ASP B 1 46 ? 14.109 16.188 13.273 1 98.56 46 ASP B C 1
ATOM 1385 O O . ASP B 1 46 ? 13.961 15.008 12.977 1 98.56 46 ASP B O 1
ATOM 1389 N N . ARG B 1 47 ? 15.25 16.812 13.117 1 98.25 47 ARG B N 1
ATOM 1390 C CA . ARG B 1 47 ? 16.312 16.25 12.289 1 98.25 47 ARG B CA 1
ATOM 1391 C C . ARG B 1 47 ? 17.078 15.164 13.039 1 98.25 47 ARG B C 1
ATOM 1393 O O . ARG B 1 47 ? 17.828 14.398 12.438 1 98.25 47 ARG B O 1
ATOM 1400 N N . ALA B 1 48 ? 16.828 15.047 14.289 1 98.25 48 ALA B N 1
ATOM 1401 C CA . ALA B 1 48 ? 17.5 14.047 15.102 1 98.25 48 ALA B CA 1
ATOM 1402 C C . ALA B 1 48 ? 16.844 12.68 14.953 1 98.25 48 ALA B C 1
ATOM 1404 O O . ALA B 1 48 ? 17.438 11.656 15.297 1 98.25 48 ALA B O 1
ATOM 1405 N N . THR B 1 49 ? 15.695 12.617 14.508 1 98.19 49 THR B N 1
ATOM 1406 C CA . THR B 1 49 ? 14.953 11.367 14.344 1 98.19 49 THR B CA 1
ATOM 1407 C C . THR B 1 49 ? 14.883 10.969 12.875 1 98.19 49 THR B C 1
ATOM 1409 O O . THR B 1 49 ? 14.031 11.469 12.133 1 98.19 49 THR B O 1
ATOM 1412 N N . THR B 1 50 ? 15.727 10.047 12.523 1 98.25 50 THR B N 1
ATOM 1413 C CA . THR B 1 50 ? 15.781 9.586 11.141 1 98.25 50 THR B CA 1
ATOM 1414 C C . THR B 1 50 ? 15.508 8.086 11.055 1 98.25 50 THR B C 1
ATOM 1416 O O . THR B 1 50 ? 15.508 7.395 12.07 1 98.25 50 THR B O 1
ATOM 1419 N N . ILE B 1 51 ? 15.164 7.66 9.844 1 97.69 51 ILE B N 1
ATOM 1420 C CA . ILE B 1 51 ? 14.953 6.242 9.57 1 97.69 51 ILE B CA 1
ATOM 1421 C C . ILE B 1 51 ? 15.461 5.902 8.172 1 97.69 51 ILE B C 1
ATOM 1423 O O . ILE B 1 51 ? 15.516 6.766 7.297 1 97.69 51 ILE B O 1
ATOM 1427 N N . GLU B 1 52 ? 15.859 4.633 8.055 1 96.19 52 GLU B N 1
ATOM 1428 C CA . GLU B 1 52 ? 16.188 4.082 6.742 1 96.19 52 GLU B CA 1
ATOM 1429 C C . GLU B 1 52 ? 15.07 3.172 6.234 1 96.19 52 GLU B C 1
ATOM 1431 O O . GLU B 1 52 ? 14.617 2.277 6.949 1 96.19 52 GLU B O 1
ATOM 1436 N N . MET B 1 53 ? 14.656 3.441 5.016 1 93.44 53 MET B N 1
ATOM 1437 C CA . MET B 1 53 ? 13.602 2.637 4.402 1 93.44 53 MET B CA 1
ATOM 1438 C C . MET B 1 53 ? 14.102 1.985 3.113 1 93.44 53 MET B C 1
ATOM 1440 O O . MET B 1 53 ? 14.844 2.602 2.35 1 93.44 53 MET B O 1
ATOM 1444 N N . GLN B 1 54 ? 13.68 0.793 2.975 1 90.88 54 GLN B N 1
ATOM 1445 C CA . GLN B 1 54 ? 13.961 0.087 1.729 1 90.88 54 GLN B CA 1
ATOM 1446 C C . GLN B 1 54 ? 12.75 0.1 0.804 1 90.88 54 GLN B C 1
ATOM 1448 O O . GLN B 1 54 ? 11.672 -0.355 1.182 1 90.88 54 GLN B O 1
ATOM 1453 N N . ALA B 1 55 ? 12.977 0.595 -0.35 1 89.62 55 ALA B N 1
ATOM 1454 C CA . ALA B 1 55 ? 11.922 0.63 -1.362 1 89.62 55 ALA B CA 1
ATOM 1455 C C . ALA B 1 55 ? 11.75 -0.734 -2.025 1 89.62 55 ALA B C 1
ATOM 1457 O O . ALA B 1 55 ? 12.57 -1.633 -1.828 1 89.62 55 ALA B O 1
ATOM 1458 N N . ALA B 1 56 ? 10.727 -0.876 -2.801 1 87.06 56 ALA B N 1
ATOM 1459 C CA . ALA B 1 56 ? 10.438 -2.115 -3.514 1 87.06 56 ALA B CA 1
ATOM 1460 C C . ALA B 1 56 ? 11.562 -2.471 -4.48 1 87.06 56 ALA B C 1
ATOM 1462 O O . ALA B 1 56 ? 11.781 -3.646 -4.781 1 87.06 56 ALA B O 1
ATOM 1463 N N . ASN B 1 57 ? 12.266 -1.408 -4.926 1 86.25 57 ASN B N 1
ATOM 1464 C CA . ASN B 1 57 ? 13.359 -1.656 -5.859 1 86.25 57 ASN B CA 1
ATOM 1465 C C . ASN B 1 57 ? 14.68 -1.888 -5.129 1 86.25 57 ASN B C 1
ATOM 1467 O O . ASN B 1 57 ? 15.75 -1.797 -5.73 1 86.25 57 ASN B O 1
ATOM 1471 N N . ASN B 1 58 ? 14.633 -1.976 -3.85 1 88.38 58 ASN B N 1
ATOM 1472 C CA . ASN B 1 58 ? 15.75 -2.354 -2.992 1 88.38 58 ASN B CA 1
ATOM 1473 C C . ASN B 1 58 ? 16.672 -1.172 -2.732 1 88.38 58 ASN B C 1
ATOM 1475 O O . ASN B 1 58 ? 17.766 -1.345 -2.186 1 88.38 58 ASN B O 1
ATOM 1479 N N . THR B 1 59 ? 16.25 -0.059 -3.113 1 88.94 59 THR B N 1
ATOM 1480 C CA . THR B 1 59 ? 17.016 1.125 -2.742 1 88.94 59 THR B CA 1
ATOM 1481 C C . THR B 1 59 ? 16.734 1.515 -1.292 1 88.94 59 THR B C 1
ATOM 1483 O O . THR B 1 59 ? 15.617 1.385 -0.813 1 88.94 59 THR B O 1
ATOM 1486 N N . ILE B 1 60 ? 17.781 1.938 -0.676 1 92.12 60 ILE B N 1
ATOM 1487 C CA . ILE B 1 60 ? 17.656 2.379 0.708 1 92.12 60 ILE B CA 1
ATOM 1488 C C . ILE B 1 60 ? 17.656 3.904 0.767 1 92.12 60 ILE B C 1
ATOM 1490 O O . ILE B 1 60 ? 18.562 4.547 0.211 1 92.12 60 ILE B O 1
ATOM 1494 N N . ASN B 1 61 ? 16.672 4.434 1.387 1 93.44 61 ASN B N 1
ATOM 1495 C CA . ASN B 1 61 ? 16.562 5.875 1.556 1 93.44 61 ASN B CA 1
ATOM 1496 C C . ASN B 1 61 ? 16.484 6.262 3.031 1 93.44 61 ASN B C 1
ATOM 1498 O O . ASN B 1 61 ? 15.789 5.613 3.812 1 93.44 61 ASN B O 1
ATOM 1502 N N . ARG B 1 62 ? 17.25 7.277 3.393 1 96.56 62 ARG B N 1
ATOM 1503 C CA . ARG B 1 62 ? 17.219 7.793 4.758 1 96.56 62 ARG B CA 1
ATOM 1504 C C . ARG B 1 62 ? 16.375 9.055 4.84 1 96.56 62 ARG B C 1
ATOM 1506 O O . ARG B 1 62 ? 16.484 9.953 4 1 96.56 62 ARG B O 1
ATOM 1513 N N . SER B 1 63 ? 15.516 9.133 5.82 1 98.06 63 SER B N 1
ATOM 1514 C CA . SER B 1 63 ? 14.719 10.336 5.992 1 98.06 63 SER B CA 1
ATOM 1515 C C . SER B 1 63 ? 15.57 11.492 6.504 1 98.06 63 SER B C 1
ATOM 1517 O O . SER B 1 63 ? 16.625 11.281 7.094 1 98.06 63 SER B O 1
ATOM 1519 N N . LEU B 1 64 ? 15.125 12.703 6.27 1 98.56 64 LEU B N 1
ATOM 1520 C CA . LEU B 1 64 ? 15.758 13.914 6.789 1 98.56 64 LEU B CA 1
ATOM 1521 C C . LEU B 1 64 ? 15.383 14.141 8.25 1 98.56 64 LEU B C 1
ATOM 1523 O O . LEU B 1 64 ? 16.109 14.805 8.992 1 98.56 64 LEU B O 1
ATOM 1527 N N . GLY B 1 65 ? 14.211 13.617 8.594 1 98.75 65 GLY B N 1
ATOM 1528 C CA . GLY B 1 65 ? 13.695 13.805 9.945 1 98.75 65 GLY B CA 1
ATOM 1529 C C . GLY B 1 65 ? 12.219 13.484 10.07 1 98.75 65 GLY B C 1
ATOM 1530 O O . GLY B 1 65 ? 11.641 12.844 9.188 1 98.75 65 GLY B O 1
ATOM 1531 N N . LEU B 1 66 ? 11.703 13.859 11.273 1 98.88 66 LEU B N 1
ATOM 1532 C CA . LEU B 1 66 ? 10.328 13.508 11.609 1 98.88 66 LEU B CA 1
ATOM 1533 C C . LEU B 1 66 ? 9.523 14.75 11.953 1 98.88 66 LEU B C 1
ATOM 1535 O O . LEU B 1 66 ? 9.859 15.477 12.891 1 98.88 66 LEU B O 1
ATOM 1539 N N . ALA B 1 67 ? 8.5 15.07 11.102 1 98.75 67 ALA B N 1
ATOM 1540 C CA . ALA B 1 67 ? 7.492 16.047 11.5 1 98.75 67 ALA B CA 1
ATOM 1541 C C . ALA B 1 67 ? 6.5 15.453 12.484 1 98.75 67 ALA B C 1
ATOM 1543 O O . ALA B 1 67 ? 5.797 14.492 12.164 1 98.75 67 ALA B O 1
ATOM 1544 N N . ARG B 1 68 ? 6.418 16.016 13.648 1 98.44 68 ARG B N 1
ATOM 1545 C CA . ARG B 1 68 ? 5.668 15.398 14.734 1 98.44 68 ARG B CA 1
ATOM 1546 C C . ARG B 1 68 ? 4.27 15.992 14.852 1 98.44 68 ARG B C 1
ATOM 1548 O O . ARG B 1 68 ? 4.09 17.203 14.688 1 98.44 68 ARG B O 1
ATOM 1555 N N . ASP B 1 69 ? 3.283 15.133 15.07 1 98 69 ASP B N 1
ATOM 1556 C CA . ASP B 1 69 ? 1.918 15.508 15.422 1 98 69 ASP B CA 1
ATOM 1557 C C . ASP B 1 69 ? 1.324 16.453 14.383 1 98 69 ASP B C 1
ATOM 1559 O O . ASP B 1 69 ? 0.786 17.516 14.742 1 98 69 ASP B O 1
ATOM 1563 N N . VAL B 1 70 ? 1.456 16.125 13.141 1 98.44 70 VAL B N 1
ATOM 1564 C CA . VAL B 1 70 ? 0.922 16.938 12.055 1 98.44 70 VAL B CA 1
ATOM 1565 C C . VAL B 1 70 ? -0.586 16.719 11.938 1 98.44 70 VAL B C 1
ATOM 1567 O O . VAL B 1 70 ? -1.047 15.594 11.75 1 98.44 70 VAL B O 1
ATOM 1570 N N . PRO B 1 71 ? -1.404 17.719 12.023 1 98.12 71 PRO B N 1
ATOM 1571 C CA . PRO B 1 71 ? -2.857 17.562 11.938 1 98.12 71 PRO B CA 1
ATOM 1572 C C . PRO B 1 71 ? -3.338 17.344 10.5 1 98.12 71 PRO B C 1
ATOM 1574 O O . PRO B 1 71 ? -2.943 18.078 9.594 1 98.12 71 PRO B O 1
ATOM 1577 N N . LEU B 1 72 ? -4.09 16.391 10.305 1 98.25 72 LEU B N 1
ATOM 1578 C CA . LEU B 1 72 ? -4.809 16.125 9.07 1 98.25 72 LEU B CA 1
ATOM 1579 C C . LEU B 1 72 ? -6.312 16.094 9.305 1 98.25 72 LEU B C 1
ATOM 1581 O O . LEU B 1 72 ? -6.805 15.289 10.109 1 98.25 72 LEU B O 1
ATOM 1585 N N . LEU B 1 73 ? -7.027 16.906 8.602 1 98.12 73 LEU B N 1
ATOM 1586 C CA . LEU B 1 73 ? -8.484 16.922 8.664 1 98.12 73 LEU B CA 1
ATOM 1587 C C . LEU B 1 73 ? -9.094 16.125 7.516 1 98.12 73 LEU B C 1
ATOM 1589 O O . LEU B 1 73 ? -8.984 16.531 6.355 1 98.12 73 LEU B O 1
ATOM 1593 N N . ILE B 1 74 ? -9.695 15.078 7.797 1 97.62 74 ILE B N 1
ATOM 1594 C CA . ILE B 1 74 ? -10.391 14.203 6.859 1 97.62 74 ILE B CA 1
ATOM 1595 C C . ILE B 1 74 ? -11.883 14.172 7.188 1 97.62 74 ILE B C 1
ATOM 1597 O O . ILE B 1 74 ? -12.297 13.562 8.172 1 97.62 74 ILE B O 1
ATOM 1601 N N . GLY B 1 75 ? -12.672 14.766 6.27 1 92.69 75 GLY B N 1
ATOM 1602 C CA . GLY B 1 75 ? -14.055 14.977 6.688 1 92.69 75 GLY B CA 1
ATOM 1603 C C . GLY B 1 75 ? -14.172 15.812 7.949 1 92.69 75 GLY B C 1
ATOM 1604 O O . GLY B 1 75 ? -13.766 16.984 7.969 1 92.69 75 GLY B O 1
ATOM 1605 N N . ASP B 1 76 ? -14.688 15.164 9.016 1 93.38 76 ASP B N 1
ATOM 1606 C CA . ASP B 1 76 ? -14.828 15.875 10.281 1 93.38 76 ASP B CA 1
ATOM 1607 C C . ASP B 1 76 ? -13.906 15.289 11.352 1 93.38 76 ASP B C 1
ATOM 1609 O O . ASP B 1 76 ? -14.094 15.531 12.547 1 93.38 76 ASP B O 1
ATOM 1613 N N . ILE B 1 77 ? -12.992 14.531 10.922 1 97.44 77 ILE B N 1
ATOM 1614 C CA . ILE B 1 77 ? -12.055 13.891 11.836 1 97.44 77 ILE B CA 1
ATOM 1615 C C . ILE B 1 77 ? -10.672 14.523 11.68 1 97.44 77 ILE B C 1
ATOM 1617 O O . ILE B 1 77 ? -10.164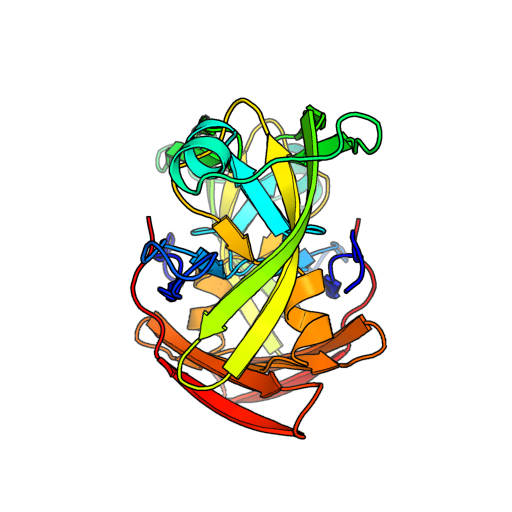 14.656 10.562 1 97.44 77 ILE B O 1
ATOM 1621 N N . THR B 1 78 ? -10.125 14.945 12.781 1 97.31 78 THR B N 1
ATOM 1622 C CA . THR B 1 78 ? -8.75 15.422 12.773 1 97.31 78 THR B CA 1
ATOM 1623 C C . THR B 1 78 ? -7.812 14.375 13.375 1 97.31 78 THR B C 1
ATOM 1625 O O . THR B 1 78 ? -8 13.953 14.523 1 97.31 78 THR B O 1
ATOM 1628 N N . LEU B 1 79 ? -6.848 14 12.625 1 97.94 79 LEU B N 1
ATOM 1629 C CA . LEU B 1 79 ? -5.801 13.086 13.07 1 97.94 79 LEU B CA 1
ATOM 1630 C C . LEU B 1 79 ? -4.488 13.828 13.281 1 97.94 79 LEU B C 1
ATOM 1632 O O . LEU B 1 79 ? -4.262 14.883 12.688 1 97.94 79 LEU B O 1
ATOM 1636 N N . HIS B 1 80 ? -3.658 13.281 14.125 1 97.88 80 HIS B N 1
ATOM 1637 C CA . HIS B 1 80 ? -2.297 13.766 14.305 1 97.88 80 HIS B CA 1
ATOM 1638 C C . HIS B 1 80 ? -1.273 12.688 13.984 1 97.88 80 HIS B C 1
ATOM 1640 O O . HIS B 1 80 ? -1.115 11.727 14.742 1 97.88 80 HIS B O 1
ATOM 1646 N N . LEU B 1 81 ? -0.565 12.898 12.891 1 98.44 81 LEU B N 1
ATOM 1647 C CA . LEU B 1 81 ? 0.318 11.852 12.391 1 98.44 81 LEU B CA 1
ATOM 1648 C C . LEU B 1 81 ? 1.781 12.242 12.562 1 98.44 81 LEU B C 1
ATOM 1650 O O . LEU B 1 81 ? 2.107 13.43 12.609 1 98.44 81 LEU B O 1
ATOM 1654 N N . GLN B 1 82 ? 2.645 11.258 12.719 1 98.75 82 GLN B N 1
ATOM 1655 C CA . GLN B 1 82 ? 4.094 11.391 12.602 1 98.75 82 GLN B CA 1
ATOM 1656 C C . GLN B 1 82 ? 4.547 11.156 11.164 1 98.75 82 GLN B C 1
ATOM 1658 O O . GLN B 1 82 ? 4.387 10.062 10.625 1 98.75 82 GLN B O 1
ATOM 1663 N N . ILE B 1 83 ? 5.129 12.211 10.562 1 98.81 83 ILE B N 1
ATOM 1664 C CA . ILE B 1 83 ? 5.41 12.102 9.133 1 98.81 83 ILE B CA 1
ATOM 1665 C C . ILE B 1 83 ? 6.91 12.234 8.891 1 98.81 83 ILE B C 1
ATOM 1667 O O . ILE B 1 83 ? 7.508 13.273 9.18 1 98.81 83 ILE B O 1
ATOM 1671 N N . HIS B 1 84 ? 7.492 11.227 8.328 1 98.81 84 HIS B N 1
ATOM 1672 C CA . HIS B 1 84 ? 8.906 11.289 7.977 1 98.81 84 HIS B CA 1
ATOM 1673 C C . HIS B 1 84 ? 9.117 12.125 6.715 1 98.81 84 HIS B C 1
ATOM 1675 O O . HIS B 1 84 ? 8.344 12.023 5.762 1 98.81 84 HIS B O 1
ATOM 1681 N N . VAL B 1 85 ? 10.156 12.883 6.734 1 98.69 85 VAL B N 1
ATOM 1682 C CA . VAL B 1 85 ? 10.453 13.797 5.641 1 98.69 85 VAL B CA 1
ATOM 1683 C C . VAL B 1 85 ? 11.641 13.266 4.836 1 98.69 85 VAL B C 1
ATOM 1685 O O . VAL B 1 85 ? 12.688 12.938 5.398 1 98.69 85 VAL B O 1
ATOM 1688 N N . PHE B 1 86 ? 11.414 13.195 3.543 1 98.06 86 PHE B N 1
ATOM 1689 C CA . PHE B 1 86 ? 12.469 12.75 2.637 1 98.06 86 PHE B CA 1
ATOM 1690 C C . PHE B 1 86 ? 12.852 13.852 1.662 1 98.06 86 PHE B C 1
ATOM 1692 O O . PHE B 1 86 ? 12.016 14.672 1.282 1 98.06 86 PHE B O 1
ATOM 1699 N N . ARG B 1 87 ? 14.078 13.852 1.208 1 95.31 87 ARG B N 1
ATOM 1700 C CA . ARG B 1 87 ? 14.562 14.844 0.256 1 95.31 87 ARG B CA 1
ATOM 1701 C C . ARG B 1 87 ? 13.836 14.719 -1.08 1 95.31 87 ARG B C 1
ATOM 1703 O O . ARG B 1 87 ? 13.344 15.711 -1.617 1 95.31 87 ARG B O 1
ATOM 1710 N N . GLU B 1 88 ? 13.867 13.484 -1.592 1 89.19 88 GLU B N 1
ATOM 1711 C CA . GLU B 1 88 ? 13.234 13.227 -2.883 1 89.19 88 GLU B CA 1
ATOM 1712 C C . GLU B 1 88 ? 12.023 12.305 -2.73 1 89.19 88 GLU B C 1
ATOM 1714 O O . GLU B 1 88 ? 12.164 11.141 -2.342 1 89.19 88 GLU B O 1
ATOM 1719 N N . SER B 1 89 ? 10.914 12.844 -2.984 1 90.12 89 SER B N 1
ATOM 1720 C CA . SER B 1 89 ? 9.641 12.133 -3.084 1 90.12 89 SER B CA 1
ATOM 1721 C C . SER B 1 89 ? 8.609 12.953 -3.854 1 90.12 89 SER B C 1
ATOM 1723 O O . SER B 1 89 ? 8.867 14.094 -4.23 1 90.12 89 SER B O 1
ATOM 1725 N N . GLY B 1 90 ? 7.527 12.344 -4.203 1 90.69 90 GLY B N 1
ATOM 1726 C CA . GLY B 1 90 ? 6.469 13.031 -4.926 1 90.69 90 GLY B CA 1
ATOM 1727 C C . GLY B 1 90 ? 5.766 14.086 -4.094 1 90.69 90 GLY B C 1
ATOM 1728 O O . GLY B 1 90 ? 6.094 14.281 -2.924 1 90.69 90 GLY B O 1
ATOM 1729 N N . PRO B 1 91 ? 4.863 14.758 -4.715 1 93.31 91 PRO B N 1
ATOM 1730 C CA . PRO B 1 91 ? 4.164 15.859 -4.051 1 93.31 91 PRO B CA 1
ATOM 1731 C C . PRO B 1 91 ? 3.055 15.383 -3.119 1 93.31 91 PRO B C 1
ATOM 1733 O O . PRO B 1 91 ? 2.311 16.188 -2.57 1 93.31 91 PRO B O 1
ATOM 1736 N N . HIS B 1 92 ? 2.92 14.125 -2.957 1 96.19 92 HIS B N 1
ATOM 1737 C CA . HIS B 1 92 ? 1.868 13.547 -2.129 1 96.19 92 HIS B CA 1
ATOM 1738 C C . HIS B 1 92 ? 2.42 13.062 -0.791 1 96.19 92 HIS B C 1
ATOM 1740 O O . HIS B 1 92 ? 3.635 12.922 -0.63 1 96.19 92 HIS B O 1
ATOM 1746 N N . ILE B 1 93 ? 1.532 12.922 0.138 1 98.19 93 ILE B N 1
ATOM 1747 C CA . ILE B 1 93 ? 1.835 12.219 1.383 1 98.19 93 ILE B CA 1
ATOM 1748 C C . ILE B 1 93 ? 1.459 10.75 1.253 1 98.19 93 ILE B C 1
ATOM 1750 O O . ILE B 1 93 ? 0.381 10.414 0.752 1 98.19 93 ILE B O 1
ATOM 1754 N N . LEU B 1 94 ? 2.336 9.883 1.636 1 97.88 94 LEU B N 1
ATOM 1755 C CA . LEU B 1 94 ? 2.035 8.461 1.669 1 97.88 94 LEU B CA 1
ATOM 1756 C C . LEU B 1 94 ? 1.45 8.055 3.02 1 97.88 94 LEU B C 1
ATOM 1758 O O . LEU B 1 94 ? 2.104 8.211 4.055 1 97.88 94 LEU B O 1
ATOM 1762 N N . LEU B 1 95 ? 0.214 7.613 3.018 1 98.62 95 LEU B N 1
ATOM 1763 C CA . LEU B 1 95 ? -0.417 7.129 4.238 1 98.62 95 LEU B CA 1
ATOM 1764 C C . LEU B 1 95 ? -0.132 5.645 4.449 1 98.62 95 LEU B C 1
ATOM 1766 O O . LEU B 1 95 ? -0.888 4.793 3.979 1 98.62 95 LEU B O 1
ATOM 1770 N N . GLY B 1 96 ? 0.882 5.387 5.195 1 98.38 96 GLY B N 1
ATOM 1771 C CA . GLY B 1 96 ? 1.279 4.016 5.469 1 98.38 96 GLY B CA 1
ATOM 1772 C C . GLY B 1 96 ? 0.56 3.41 6.66 1 98.38 96 GLY B C 1
ATOM 1773 O O . GLY B 1 96 ? -0.471 3.926 7.094 1 98.38 96 GLY B O 1
ATOM 1774 N N . ARG B 1 97 ? 1.152 2.391 7.211 1 98.62 97 ARG B N 1
ATOM 1775 C CA . ARG B 1 97 ? 0.562 1.519 8.219 1 98.62 97 ARG B CA 1
ATOM 1776 C C . ARG B 1 97 ? 0.24 2.297 9.492 1 98.62 97 ARG B C 1
ATOM 1778 O O . ARG B 1 97 ? -0.758 2.018 10.164 1 98.62 97 ARG B O 1
ATOM 1785 N N . PRO B 1 98 ? 1.042 3.266 9.906 1 98.69 98 PRO B N 1
ATOM 1786 C CA . PRO B 1 98 ? 0.668 3.998 11.117 1 98.69 98 PRO B CA 1
ATOM 1787 C C . PRO B 1 98 ? -0.692 4.684 11 1 98.69 98 PRO B C 1
ATOM 1789 O O . PRO B 1 98 ? -1.432 4.773 11.977 1 98.69 98 PRO B O 1
ATOM 1792 N N . PHE B 1 99 ? -0.961 5.16 9.789 1 98.81 99 PHE B N 1
ATOM 1793 C CA . PHE B 1 99 ? -2.289 5.715 9.547 1 98.81 99 PHE B CA 1
ATOM 1794 C C . PHE B 1 99 ? -3.359 4.641 9.711 1 98.81 99 PHE B C 1
ATOM 1796 O O . PHE B 1 99 ? -4.387 4.875 10.344 1 98.81 99 PHE B O 1
ATOM 1803 N N . ASP B 1 100 ? -3.105 3.484 9.148 1 98.62 100 ASP B N 1
ATOM 1804 C CA . ASP B 1 100 ? -4.062 2.383 9.195 1 98.62 100 ASP B CA 1
ATOM 1805 C C . ASP B 1 100 ? -4.363 1.973 10.633 1 98.62 100 ASP B C 1
ATOM 1807 O O . ASP B 1 100 ? -5.52 1.737 10.984 1 98.62 100 ASP B O 1
ATOM 1811 N N . ILE B 1 101 ? -3.342 1.906 11.414 1 98.38 101 ILE B N 1
ATOM 1812 C CA . ILE B 1 101 ? -3.51 1.44 12.789 1 98.38 101 ILE B CA 1
ATOM 1813 C C . ILE B 1 101 ? -4.176 2.529 13.625 1 98.38 101 ILE B C 1
ATOM 1815 O O . ILE B 1 101 ? -5.105 2.254 14.391 1 98.38 101 ILE B O 1
ATOM 1819 N N . LEU B 1 102 ? -3.695 3.744 13.453 1 98.31 102 LEU B N 1
ATOM 1820 C CA . LEU B 1 102 ? -4.258 4.855 14.211 1 98.31 102 LEU B CA 1
ATOM 1821 C C . LEU B 1 102 ? -5.766 4.941 14.008 1 98.31 102 LEU B C 1
ATOM 1823 O O . LEU B 1 102 ? -6.512 5.207 14.953 1 98.31 102 LEU B O 1
ATOM 1827 N N . THR B 1 103 ? -6.199 4.68 12.797 1 98.56 103 THR B N 1
ATOM 1828 C CA . THR B 1 103 ? -7.598 4.918 12.461 1 98.56 103 THR B CA 1
ATOM 1829 C C . THR B 1 103 ? -8.383 3.609 12.445 1 98.56 103 THR B C 1
ATOM 1831 O O . THR B 1 103 ? -9.594 3.607 12.195 1 98.56 103 THR B O 1
ATOM 1834 N N . GLN B 1 104 ? -7.684 2.51 12.719 1 98.38 104 GLN B N 1
ATOM 1835 C CA . GLN B 1 104 ? -8.32 1.211 12.531 1 98.38 104 GLN B CA 1
ATOM 1836 C C . GLN B 1 104 ? -9.102 1.166 11.227 1 98.38 104 GLN B C 1
ATOM 1838 O O . GLN B 1 104 ? -10.289 0.816 11.211 1 98.38 104 GLN B O 1
ATOM 1843 N N . SER B 1 105 ? -8.469 1.484 10.18 1 98.69 105 SER B N 1
ATOM 1844 C CA . SER B 1 105 ? -9.117 1.679 8.891 1 98.69 105 SER B CA 1
ATOM 1845 C C . SER B 1 105 ? -9.68 0.367 8.352 1 98.69 105 SER B C 1
ATOM 1847 O O . SER B 1 105 ? -9.188 -0.711 8.688 1 98.69 105 SER B O 1
ATOM 1849 N N . MET B 1 106 ? -10.734 0.471 7.574 1 98.75 106 MET B N 1
ATOM 1850 C CA . MET B 1 106 ? -11.289 -0.576 6.723 1 98.75 106 MET B CA 1
ATOM 1851 C C . MET B 1 106 ? -11.352 -0.119 5.27 1 98.75 106 MET B C 1
ATOM 1853 O O . MET B 1 106 ? -11.977 0.896 4.961 1 98.75 106 MET B O 1
ATOM 1857 N N . ILE B 1 107 ? -10.688 -0.85 4.457 1 98.88 107 ILE B N 1
ATOM 1858 C CA . ILE B 1 107 ? -10.617 -0.489 3.045 1 98.88 107 ILE B CA 1
ATOM 1859 C C . ILE B 1 107 ? -11.383 -1.514 2.211 1 98.88 107 ILE B C 1
ATOM 1861 O O . ILE B 1 107 ? -11.117 -2.715 2.297 1 98.88 107 ILE B O 1
ATOM 1865 N N . ARG B 1 108 ? -12.281 -1.037 1.46 1 98.81 108 ARG B N 1
ATOM 1866 C CA . ARG B 1 108 ? -13.047 -1.899 0.566 1 98.81 108 ARG B CA 1
ATOM 1867 C C . ARG B 1 108 ? -12.781 -1.551 -0.894 1 98.81 108 ARG B C 1
ATOM 1869 O O . ARG B 1 108 ? -12.914 -0.392 -1.295 1 98.81 108 ARG B O 1
ATOM 1876 N N . ASN B 1 109 ? -12.422 -2.541 -1.628 1 98.75 109 ASN B N 1
ATOM 1877 C CA . ASN B 1 109 ? -12.172 -2.395 -3.057 1 98.75 109 ASN B CA 1
ATOM 1878 C C . ASN B 1 109 ? -13.305 -2.984 -3.889 1 98.75 109 ASN B C 1
ATOM 1880 O O . ASN B 1 109 ? -13.875 -4.02 -3.529 1 98.75 109 ASN B O 1
ATOM 1884 N N . TYR B 1 110 ? -13.578 -2.35 -4.98 1 98.12 110 TYR B N 1
ATOM 1885 C CA . TYR B 1 110 ? -14.664 -2.791 -5.848 1 98.12 110 TYR B CA 1
ATOM 1886 C C . TYR B 1 110 ? -14.141 -3.186 -7.223 1 98.12 110 TYR B C 1
ATOM 1888 O O . TYR B 1 110 ? -13.062 -2.74 -7.637 1 98.12 110 TYR B O 1
ATOM 1896 N N .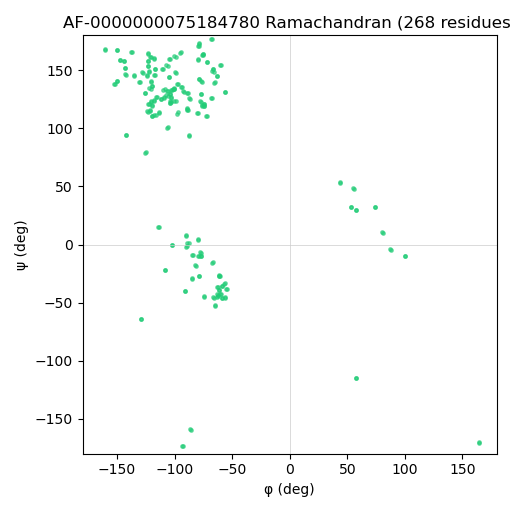 ALA B 1 111 ? -14.898 -3.963 -7.941 1 96.94 111 ALA B N 1
ATOM 1897 C CA . ALA B 1 111 ? -14.508 -4.52 -9.234 1 96.94 111 ALA B CA 1
ATOM 1898 C C . ALA B 1 111 ? -14.242 -3.41 -10.25 1 96.94 111 ALA B C 1
ATOM 1900 O O . ALA B 1 111 ? -13.406 -3.57 -11.148 1 96.94 111 ALA B O 1
ATOM 1901 N N . ASN B 1 112 ? -14.867 -2.27 -10.086 1 97.12 112 ASN B N 1
ATOM 1902 C CA . ASN B 1 112 ? -14.727 -1.201 -11.07 1 97.12 112 ASN B CA 1
ATOM 1903 C C . ASN B 1 112 ? -13.523 -0.311 -10.766 1 97.12 112 ASN B C 1
ATOM 1905 O O . ASN B 1 112 ? -13.344 0.73 -11.398 1 97.12 112 ASN B O 1
ATOM 1909 N N . GLY B 1 113 ? -12.781 -0.604 -9.734 1 97.31 113 GLY B N 1
ATOM 1910 C CA . GLY B 1 113 ? -11.57 0.135 -9.406 1 97.31 113 GLY B CA 1
ATOM 1911 C C . GLY B 1 113 ? -11.781 1.149 -8.297 1 97.31 113 GLY B C 1
ATOM 1912 O O . GLY B 1 113 ? -10.812 1.709 -7.77 1 97.31 113 GLY B O 1
ATOM 1913 N N . SER B 1 114 ? -13.07 1.355 -7.941 1 98.06 114 SER B N 1
ATOM 1914 C CA . SER B 1 114 ? -13.32 2.301 -6.859 1 98.06 114 SER B CA 1
ATOM 1915 C C . SER B 1 114 ? -12.969 1.698 -5.504 1 98.06 114 SER B C 1
ATOM 1917 O O . SER B 1 114 ? -12.688 0.5 -5.406 1 98.06 114 SER B O 1
ATOM 1919 N N . GLN B 1 115 ? -12.844 2.545 -4.566 1 98.56 115 GLN B N 1
ATOM 1920 C CA . GLN B 1 115 ? -12.422 2.176 -3.221 1 98.56 115 GLN B CA 1
ATOM 1921 C C . GLN B 1 115 ? -13.031 3.109 -2.178 1 98.56 115 GLN B C 1
ATOM 1923 O O . GLN B 1 115 ? -13.117 4.32 -2.398 1 98.56 115 GLN B O 1
ATOM 1928 N N . ILE B 1 116 ? -13.43 2.574 -1.085 1 98.75 116 ILE B N 1
ATOM 1929 C CA . ILE B 1 116 ? -13.82 3.398 0.053 1 98.75 116 ILE B CA 1
ATOM 1930 C C . ILE B 1 116 ? -12.969 3.039 1.269 1 98.75 116 ILE B C 1
ATOM 1932 O O . ILE B 1 116 ? -12.547 1.891 1.422 1 98.75 116 ILE B O 1
ATOM 1936 N N . ILE B 1 117 ? -12.773 3.98 2.02 1 98.69 117 ILE B N 1
ATOM 1937 C CA . ILE B 1 117 ? -12.055 3.762 3.27 1 98.69 117 ILE B CA 1
ATOM 1938 C C . ILE B 1 117 ? -12.883 4.277 4.441 1 98.69 117 ILE B C 1
ATOM 1940 O O . ILE B 1 117 ? -13.438 5.383 4.383 1 98.69 117 ILE B O 1
ATOM 1944 N N . SER B 1 118 ? -13.039 3.488 5.41 1 98.56 118 SER B N 1
ATOM 1945 C CA . SER B 1 118 ? -13.609 3.904 6.684 1 98.56 118 SER B CA 1
ATOM 1946 C C . SER B 1 118 ? -12.523 4.137 7.73 1 98.56 118 SER B C 1
ATOM 1948 O O . SER B 1 118 ? -11.625 3.312 7.891 1 98.56 118 SER B O 1
ATOM 1950 N N . ILE B 1 119 ? -12.656 5.223 8.422 1 98.62 119 ILE B N 1
ATOM 1951 C CA . ILE B 1 119 ? -11.68 5.508 9.469 1 98.62 119 ILE B CA 1
ATOM 1952 C C . ILE B 1 119 ? -12.398 5.816 10.773 1 98.62 119 ILE B C 1
ATOM 1954 O O . ILE B 1 119 ? -13.492 6.383 10.773 1 98.62 119 ILE B O 1
ATOM 1958 N N . HIS B 1 120 ? -11.703 5.438 11.797 1 97.88 120 HIS B N 1
ATOM 1959 C CA . HIS B 1 120 ? -12.156 5.672 13.164 1 97.88 120 HIS B CA 1
ATOM 1960 C C . HIS B 1 120 ? -11.344 6.777 13.828 1 97.88 120 HIS B C 1
ATOM 1962 O O . HIS B 1 120 ? -10.117 6.781 13.758 1 97.88 120 HIS B O 1
ATOM 1968 N N . ASP B 1 121 ? -12.047 7.73 14.461 1 97.12 121 ASP B N 1
ATOM 1969 C CA . ASP B 1 121 ? -11.375 8.75 15.266 1 97.12 121 ASP B CA 1
ATOM 1970 C C . ASP B 1 121 ? -11.023 8.211 16.656 1 97.12 121 ASP B C 1
ATOM 1972 O O . ASP B 1 121 ? -11.914 7.969 17.469 1 97.12 121 ASP B O 1
ATOM 1976 N N . PRO B 1 122 ? -9.766 8.109 16.859 1 92.94 122 PRO B N 1
ATOM 1977 C CA . PRO B 1 122 ? -9.398 7.523 18.156 1 92.94 122 PRO B CA 1
ATOM 1978 C C . PRO B 1 122 ? -9.766 8.422 19.328 1 92.94 122 PRO B C 1
ATOM 1980 O O . PRO B 1 122 ? -9.805 7.965 20.469 1 92.94 122 PRO B O 1
ATOM 1983 N N . ASN B 1 123 ? -10.039 9.625 19.141 1 92.19 123 ASN B N 1
ATOM 1984 C CA . ASN B 1 123 ? -10.328 10.57 20.219 1 92.19 123 ASN B CA 1
ATOM 1985 C C . AS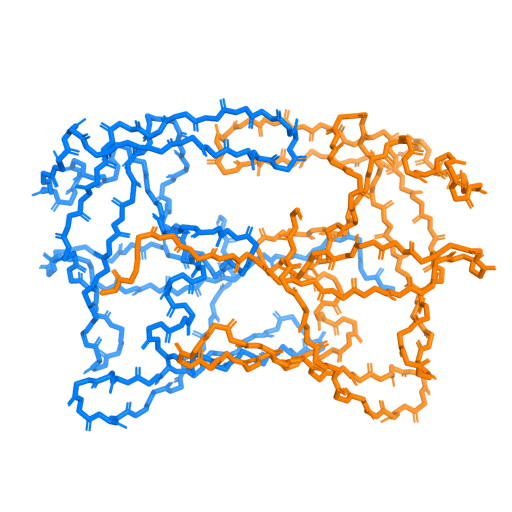N B 1 123 ? -11.82 10.609 20.531 1 92.19 123 ASN B C 1
ATOM 1987 O O . ASN B 1 123 ? -12.211 10.562 21.703 1 92.19 123 ASN B O 1
ATOM 1991 N N . THR B 1 124 ? -12.68 10.562 19.516 1 94.56 124 THR B N 1
ATOM 1992 C CA . THR B 1 124 ? -14.109 10.766 19.734 1 94.56 124 THR B CA 1
ATOM 1993 C C . THR B 1 124 ? -14.875 9.453 19.578 1 94.56 124 THR B C 1
ATOM 1995 O O . THR B 1 124 ? -16.016 9.344 20 1 94.56 124 THR B O 1
ATOM 1998 N N . GLY B 1 125 ? -14.25 8.562 18.875 1 93.69 125 GLY B N 1
ATOM 1999 C CA . GLY B 1 125 ? -14.93 7.312 18.578 1 93.69 125 GLY B CA 1
ATOM 2000 C C . GLY B 1 125 ? -15.781 7.379 17.328 1 93.69 125 GLY B C 1
ATOM 2001 O O . GLY B 1 125 ? -16.312 6.363 16.875 1 93.69 125 GLY B O 1
ATOM 2002 N N . LYS B 1 126 ? -15.859 8.516 16.75 1 95.5 126 LYS B N 1
ATOM 2003 C CA . LYS B 1 126 ? -16.609 8.688 15.508 1 95.5 126 LYS B CA 1
ATOM 2004 C C . LYS B 1 126 ? -15.969 7.918 14.359 1 95.5 126 LYS B C 1
ATOM 2006 O O . LYS B 1 126 ? -14.758 7.695 14.359 1 95.5 126 LYS B O 1
ATOM 2011 N N . THR B 1 127 ? -16.859 7.473 13.438 1 96.75 127 THR B N 1
ATOM 2012 C CA . THR B 1 127 ? -16.391 6.836 12.219 1 96.75 127 THR B CA 1
ATOM 2013 C C . THR B 1 127 ? -16.797 7.637 10.984 1 96.75 127 THR B C 1
ATOM 2015 O O . THR B 1 127 ? -17.859 8.266 10.984 1 96.75 127 THR B O 1
ATOM 2018 N N . ALA B 1 128 ? -15.977 7.637 9.992 1 97.44 128 ALA B N 1
ATOM 2019 C CA . ALA B 1 128 ? -16.297 8.266 8.711 1 97.44 128 ALA B CA 1
ATOM 2020 C C . ALA B 1 128 ? -16.016 7.32 7.551 1 97.44 128 ALA B C 1
ATOM 2022 O O . ALA B 1 128 ? -15.016 6.59 7.566 1 97.44 128 ALA B O 1
ATOM 2023 N N . ILE B 1 129 ? -16.906 7.348 6.602 1 98.06 129 ILE B N 1
ATOM 2024 C CA . ILE B 1 129 ? -16.703 6.629 5.348 1 98.06 129 ILE B CA 1
ATOM 2025 C C . ILE B 1 129 ? -16.312 7.609 4.242 1 98.06 129 ILE B C 1
ATOM 2027 O O . ILE B 1 129 ? -17.062 8.539 3.943 1 98.06 129 ILE B O 1
ATOM 2031 N N . ILE B 1 130 ? -15.188 7.398 3.643 1 98 130 ILE B N 1
ATOM 2032 C CA . ILE B 1 130 ? -14.594 8.352 2.707 1 98 130 ILE B CA 1
ATOM 2033 C C . ILE B 1 130 ? -14.398 7.684 1.348 1 98 130 ILE B C 1
ATOM 2035 O O . ILE B 1 130 ? -13.609 6.746 1.219 1 98 130 ILE B O 1
ATOM 2039 N N . PRO B 1 131 ? -15.117 8.172 0.309 1 97.94 131 PRO B N 1
ATOM 2040 C CA . PRO B 1 131 ? -14.727 7.711 -1.026 1 97.94 131 PRO B CA 1
ATOM 2041 C C . PRO B 1 131 ? -13.328 8.18 -1.432 1 97.94 131 PRO B C 1
ATOM 2043 O O . PRO B 1 131 ? -12.945 9.312 -1.121 1 97.94 131 PRO B O 1
ATOM 2046 N N . THR B 1 132 ? -12.586 7.312 -2.064 1 98.62 132 THR B N 1
ATOM 2047 C CA . THR B 1 132 ? -11.273 7.715 -2.57 1 98.62 132 THR B CA 1
ATOM 2048 C C . THR B 1 132 ? -11.367 8.133 -4.035 1 98.62 132 THR B C 1
ATOM 2050 O O . THR B 1 132 ? -12.391 7.918 -4.684 1 98.62 132 THR B O 1
ATOM 2053 N N . VAL B 1 133 ? -10.312 8.805 -4.496 1 98.38 133 VAL B N 1
ATOM 2054 C CA . VAL B 1 133 ? -10.219 9.227 -5.891 1 98.38 133 VAL B CA 1
ATOM 2055 C C . VAL B 1 133 ? -8.945 8.656 -6.516 1 98.38 133 VAL B C 1
ATOM 2057 O O . VAL B 1 133 ? -8.031 8.242 -5.805 1 98.38 133 VAL B O 1
ATOM 2060 N N . PRO B 1 134 ? -8.922 8.555 -7.855 1 97.5 134 PRO B N 1
ATOM 2061 C CA . PRO B 1 134 ? -7.66 8.148 -8.484 1 97.5 134 PRO B CA 1
ATOM 2062 C C . PRO B 1 134 ? -6.496 9.062 -8.102 1 97.5 134 PRO B C 1
ATOM 2064 O O . PRO B 1 134 ? -6.641 10.281 -8.102 1 97.5 134 PRO B O 1
ATOM 2067 N N . GLY B 1 135 ? -5.391 8.367 -7.699 1 93.44 135 GLY B N 1
ATOM 2068 C CA . GLY B 1 135 ? -4.207 9.125 -7.332 1 93.44 135 GLY B CA 1
ATOM 2069 C C . GLY B 1 135 ? -3.229 9.297 -8.477 1 93.44 135 GLY B C 1
ATOM 2070 O O . GLY B 1 135 ? -3.395 8.695 -9.539 1 93.44 135 GLY B O 1
ATOM 2071 N N . GLY B 1 136 ? -2.049 9.883 -8.117 1 76.5 136 GLY B N 1
ATOM 2072 C CA . GLY B 1 136 ? -0.92 10.078 -9.016 1 76.5 136 GLY B CA 1
ATOM 2073 C C . GLY B 1 136 ? -1.121 11.227 -9.992 1 76.5 136 GLY B C 1
ATOM 2074 O O . GLY B 1 136 ? -2.229 11.75 -10.117 1 76.5 136 GLY B O 1
#

Radius of gyration: 18.0 Å; Cα contacts (8 Å, |Δi|>4): 768; chains: 2; bounding box: 36×50×45 Å

Secondary structure (DSSP, 8-state):
--S----EEE--EETTTEE--EEE-TT-SSEEEEHHHHHHTT---BTT---EEE-TTS-EEE-SEEEEEEEEEETTEEEEEEEEEESS--SSEEE-HHHHHHHT-EEEE-TTS-EEEEEE-TTT--EEEEE-EE--/--S----EEE--EETTTEE--EEE-TT-SSEEEEHHHHHHTT---BTT---EEE-TTS-EEE-SEEEEEEEEEETTEEEEEEEEEESS--SSEEE-HHHHHHHT-EEEE-TTS-EEEEEE-TTT--EEEEE-EE--

pLDDT: mean 96.61, std 3.38, range [75.88, 98.88]

Foldseek 3Di:
DDPDAFFWWDWWDKQVPDTFTETEDAPDPFKEAEPVLCVVSVFDWDQVAKDWDQDPVRDIFIFSGWGFQIWTGDPNAIGGGIYTYGHDDDRHIYDYDVNCVQFVKDWDADPVRWIWIKGARPVPRDIDIGTIDGDD/DDPDAFFWWDWWDKQVPDTFTETEDQPDPFKEAEPVLCVVSVFDWDQVDKDWDQDPVRDIFIFSGWGFQIWTQDPNAIGGGIYTYGHDDDRHIYDYDVNCVQFVKDWDADPVRWIWIKGARPVPRDIDIGTIDGDD

Nearest PDB structures (foldseek):
  4rgh-assembly1_A  TM=8.352E-01  e=6.139E-07  Homo sapiens
  3s8i-assembly1_A  TM=7.670E-01  e=1.510E-07  Homo sapiens
  5yq8-assembly2_D  TM=7.698E-01  e=2.365E-06  Leishmania major
  7d66-assembly2_I  TM=7.604E-01  e=8.634E-06  Toxoplasma gondii GT1
  4z2z-assembly1_B  TM=7.259E-01  e=1.481E-05  Saccharomyces cerevisiae S288C

InterPro domains:
  IPR021109 Aspartic peptidase domain superfamily [G3DSA:2.40.70.10] (9-124)
  IPR021109 Aspartic peptidase domain superfamily [SSF50630] (15-99)

Sequence (272 aa):
AP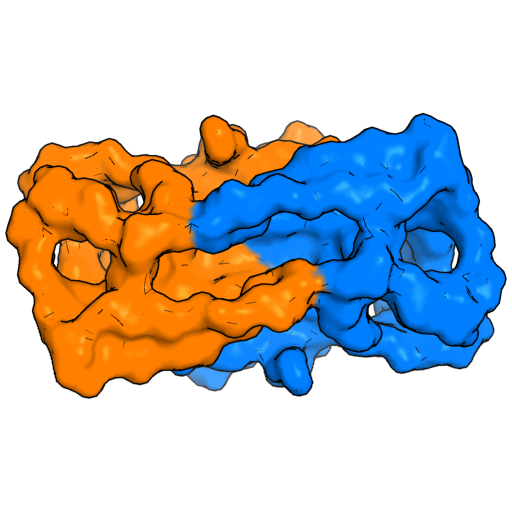ESVLIRAIHPIVNDQFKVECIIDSGSQIVSMSEATCHQLGLDYDRATTIEMQAANNTINRSLGLARDVPLLIGDITLHLQIHVFRESGPHILLGRPFDILTQSMIRNYANGSQIISIHDPNTGKTAIIPTVPGGAPESVLIRAIHPIVNDQFKVECIIDSGSQIVSMSEATCHQLGLDYDRATTIEMQAANNTINRSLGLARDVPLLIGDITLHLQIHVFRESGPHILLGRPFDILTQSMIRNYANGSQIISIHDPNTGKTAIIPTVPGG